Protein AF-A0A2R6T4S1-F1 (afdb_monomer)

Foldseek 3Di:
DVVVVVLVVVLVVLVVLLVVLLVVQLVCCCPQPVDDSVLSSVLLCCLLVVVPPDRPDDHDPVRVVVSVVSNVSSVVSVVVNCVSVVVVVVVVVVVVLLVVLQPDAQAEEEEDQPPVSVVVCVVQVVPVVHQRYEYEEQDPVSQVVCVVVVHRYDHDQLLDLVRCVSNVLLRYQEYEYPDALVSLLSSLLSSCVSHVRHAYEYEYQDPVSQVSSVVSPHPYYHDVVVVVVVLVVCCVVPVVCNVVVVVVVVVVVVKDKDKAFAAPVQQFPFLQRLVLCVVQVKDFQWKADPNDTDGHDRGDGDHGGIITIIMGHPRSVVVSNVSRVD

pLDDT: mean 87.07, std 11.53, range [43.22, 98.25]

Sequence (326 aa):
MPRDNSVKTISIRLLLALLVIITLGTIGFLELENLSLVDSLYMTIITITTTGFGEVKPLSPLGRMFTIILMFLGIGVFFYAITQIFPVLVERRIRGRRRLIKNLKNHVIVCGYGSVGTEVVREISKDKKNKNIVIIDKDPEKISLARENDYLAIQGDVTSEEVLDKANIRKANFLITCVEDSSSAFCIMTAREFNSNIYAIAIARETSNINNLKRSGANQVLSPYHNIATKVDILLNNPVSSDIAEVIGELGGNHYFEKARVNEEIAGTTIRELSLREKTNTSIIAIGRNDDIKRPDPDMELKKDDQLFLMGSEKEVEKAINILAK

Secondary structure (DSSP, 8-state):
-HHHHHHHHHHHHHHHHHHHHHHHHHHHHHHHH---HHHHHHHHHHHHTT-----SSPPPHHHHHHHHHHHHHHHHHHHHHHHHHHHHHHHHHHHHHHHHHHH--SEEEEE--SHHHHHHHHHHTTSTT---EEEEES-HHHHHHHHHTT-EEEES-TT-HHHHHHTTGGGEEEEEE-S-HHHHHHHHHHHHHH-TT-EEEEE-SSGGGHHHHHHTT-SEEE-HHHHHHHHHHHHHH-TTHHHHHHHHHHHHHHSEEEEEE--TTTTT-BHHHHTHHHHH-PEEEEEEETTEEE---TTPBPPTT-EEEEEE-HHHHHHHHHHHT-

Solvent-accessible surface area (backbone atoms only — not comparable to full-atom values): 17302 Å² total; per-residue (Å²): 126,75,68,62,60,53,51,53,52,50,52,51,53,48,52,48,51,52,51,50,51,46,49,53,37,22,50,46,31,34,71,74,64,69,39,53,74,67,56,11,41,50,54,29,48,35,44,31,71,69,65,62,92,67,72,96,56,92,67,51,78,66,47,47,54,50,48,56,53,48,34,62,54,26,42,52,53,45,54,51,45,49,69,58,50,52,58,53,57,52,49,51,57,51,52,54,53,48,53,55,40,63,69,55,61,71,21,38,37,35,33,25,58,50,81,64,25,45,52,53,52,56,57,55,52,68,44,82,87,52,75,51,49,39,37,31,26,67,48,68,65,50,36,49,55,39,44,74,69,72,40,47,58,45,77,32,53,68,69,35,66,72,45,42,56,58,62,29,46,66,40,32,43,36,37,38,30,48,45,58,56,70,52,35,26,48,26,42,39,56,46,38,76,62,21,78,81,45,46,26,38,34,44,33,76,48,80,87,47,47,63,54,34,43,73,34,60,32,76,40,76,44,47,61,60,59,54,50,51,53,49,51,55,44,37,76,78,41,59,78,59,50,59,57,56,50,52,51,54,60,43,51,77,75,29,41,74,50,78,42,57,38,34,75,82,54,32,72,39,27,51,54,77,62,38,51,42,82,77,33,67,25,43,72,70,33,34,37,50,94,91,41,82,40,77,74,47,56,82,42,64,40,47,65,69,26,32,38,34,35,40,24,46,62,75,24,43,53,50,46,44,58,62,45,69,100

Nearest PDB structures (foldseek):
  8djb-assembly1_A  TM=5.186E-01  e=1.175E-24  Methanothermobacter thermautotrophicus
  6oly-assembly1_C  TM=5.327E-01  e=6.344E-24  Methanothermobacter thermautotrophicus
  5bki-assembly1_A  TM=5.035E-01  e=3.347E-24  Methanothermobacter thermautotrophicus
  2aef-assembly1_A  TM=6.487E-01  e=8.369E-17  Methanothermobacter thermautotrophicus
  3llv-assembly1_A  TM=8.232E-01  e=2.765E-07  Archaeoglobus fulgidus DSM 4304

Structure (mmCIF, N/CA/C/O backbone):
data_AF-A0A2R6T4S1-F1
#
_entry.id   AF-A0A2R6T4S1-F1
#
loop_
_atom_site.group_PDB
_atom_site.id
_atom_site.type_symbol
_atom_site.label_atom_id
_atom_site.label_alt_id
_atom_site.label_comp_id
_atom_site.label_asym_id
_atom_site.label_entity_id
_atom_site.label_seq_id
_atom_site.pdbx_PDB_ins_code
_atom_site.Cartn_x
_atom_site.Cartn_y
_atom_site.Cartn_z
_atom_site.occupancy
_atom_site.B_iso_or_equiv
_atom_site.auth_seq_id
_atom_site.auth_comp_id
_atom_site.auth_asym_id
_atom_site.auth_atom_id
_atom_site.pdbx_PDB_model_num
ATOM 1 N N . MET A 1 1 ? -5.276 1.351 -26.409 1.00 44.16 1 MET A N 1
ATOM 2 C CA . MET A 1 1 ? -4.749 0.370 -27.387 1.00 44.16 1 MET A CA 1
ATOM 3 C C . MET A 1 1 ? -3.841 0.923 -28.508 1.00 44.16 1 MET A C 1
ATOM 5 O O . MET A 1 1 ? -3.113 0.099 -29.042 1.00 44.16 1 MET A O 1
ATOM 9 N N . PRO A 1 2 ? -3.746 2.233 -28.849 1.00 43.22 2 PRO A N 1
ATOM 10 C CA . PRO A 1 2 ? -2.884 2.666 -29.970 1.00 43.22 2 PRO A CA 1
ATOM 11 C C . PRO A 1 2 ? -1.374 2.746 -29.649 1.00 43.22 2 PRO A C 1
ATOM 13 O O . PRO A 1 2 ? -0.551 2.759 -30.558 1.00 43.22 2 PRO A O 1
ATOM 16 N N . ARG A 1 3 ? -0.985 2.760 -28.366 1.00 49.94 3 ARG A N 1
ATOM 17 C CA . ARG A 1 3 ? 0.413 2.956 -27.927 1.00 49.94 3 ARG A CA 1
ATOM 18 C C . ARG A 1 3 ? 1.294 1.698 -28.028 1.00 49.94 3 ARG A C 1
ATOM 20 O O . ARG A 1 3 ? 2.508 1.812 -28.076 1.00 49.94 3 ARG A O 1
ATOM 27 N N . ASP A 1 4 ? 0.699 0.504 -28.080 1.00 55.72 4 ASP A N 1
ATOM 28 C CA . ASP A 1 4 ? 1.451 -0.767 -28.125 1.00 55.72 4 ASP A CA 1
ATOM 29 C C . ASP A 1 4 ? 1.977 -1.070 -29.546 1.00 55.72 4 ASP A C 1
ATOM 31 O O . ASP A 1 4 ? 3.076 -1.593 -29.726 1.00 55.72 4 ASP A O 1
ATOM 35 N N . ASN A 1 5 ? 1.237 -0.652 -30.582 1.00 59.31 5 ASN A N 1
ATOM 36 C CA . ASN A 1 5 ? 1.655 -0.815 -31.979 1.00 59.31 5 ASN A CA 1
ATOM 37 C C . ASN A 1 5 ? 2.772 0.162 -32.377 1.00 59.31 5 ASN A C 1
ATOM 39 O O . ASN A 1 5 ? 3.648 -0.203 -33.164 1.00 59.31 5 ASN A O 1
ATOM 43 N N . SER A 1 6 ? 2.792 1.375 -31.814 1.00 65.31 6 SER A N 1
ATOM 44 C CA . SER A 1 6 ? 3.868 2.338 -32.075 1.00 65.31 6 SER A CA 1
ATOM 45 C C . SER A 1 6 ? 5.193 1.883 -31.462 1.00 65.31 6 SER A C 1
ATOM 47 O O . SER A 1 6 ? 6.207 1.896 -32.153 1.00 65.31 6 SER A O 1
ATOM 49 N N . VAL A 1 7 ? 5.181 1.383 -30.221 1.00 68.31 7 VAL A N 1
ATOM 50 C CA . VAL A 1 7 ? 6.382 0.856 -29.549 1.00 68.31 7 VAL A CA 1
ATOM 51 C C . VAL A 1 7 ? 6.953 -0.345 -30.301 1.00 68.31 7 VAL A C 1
ATOM 53 O O . VAL A 1 7 ? 8.143 -0.354 -30.594 1.00 68.31 7 VAL A O 1
ATOM 56 N N . LYS A 1 8 ? 6.118 -1.315 -30.704 1.00 74.69 8 LYS A N 1
ATOM 57 C CA . LYS A 1 8 ? 6.577 -2.456 -31.519 1.00 74.69 8 LYS A CA 1
ATOM 58 C C . LYS A 1 8 ? 7.221 -2.009 -32.831 1.00 74.69 8 LYS A C 1
ATOM 60 O O . LYS A 1 8 ? 8.284 -2.506 -33.187 1.00 74.69 8 LYS A O 1
ATOM 65 N N . THR A 1 9 ? 6.611 -1.048 -33.523 1.00 80.75 9 THR A N 1
ATOM 66 C CA . THR A 1 9 ? 7.140 -0.517 -34.790 1.00 80.75 9 THR A CA 1
ATOM 67 C C . THR A 1 9 ? 8.484 0.188 -34.588 1.00 80.75 9 THR A C 1
ATOM 69 O O . THR A 1 9 ? 9.408 -0.009 -35.374 1.00 80.75 9 THR A O 1
ATOM 72 N N . ILE A 1 10 ? 8.622 0.972 -33.515 1.00 81.44 10 ILE A N 1
ATOM 73 C CA . ILE A 1 10 ? 9.872 1.652 -33.150 1.00 81.44 10 ILE A CA 1
ATOM 74 C C . ILE A 1 10 ? 10.960 0.633 -32.791 1.00 81.44 10 ILE A C 1
ATOM 76 O O . ILE A 1 10 ? 12.072 0.736 -33.301 1.00 81.44 10 ILE A O 1
ATOM 80 N N . SER A 1 11 ? 10.644 -0.388 -31.987 1.00 80.69 11 SER A N 1
ATOM 81 C CA . SER A 1 11 ? 11.590 -1.456 -31.641 1.00 80.69 11 SER A CA 1
ATOM 82 C C . SER A 1 11 ? 12.071 -2.231 -32.869 1.00 80.69 11 SER A C 1
ATOM 84 O O . SER A 1 11 ? 13.257 -2.530 -32.965 1.00 80.69 11 SER A O 1
ATOM 86 N N . ILE A 1 12 ? 11.185 -2.516 -33.830 1.00 85.38 12 ILE A N 1
ATOM 87 C CA . ILE A 1 12 ? 11.562 -3.184 -35.085 1.00 85.38 12 ILE A CA 1
ATOM 88 C C . ILE A 1 12 ? 12.501 -2.295 -35.911 1.00 85.38 12 ILE A C 1
ATOM 90 O O . ILE A 1 12 ? 13.535 -2.770 -36.370 1.00 85.38 12 ILE A O 1
ATOM 94 N N . ARG A 1 13 ? 12.189 -1.001 -36.065 1.00 88.06 13 ARG A N 1
ATOM 95 C CA . ARG A 1 13 ? 13.053 -0.047 -36.787 1.00 88.06 13 ARG A CA 1
ATOM 96 C C . ARG A 1 13 ? 14.431 0.084 -36.146 1.00 88.06 13 ARG A C 1
ATOM 98 O O . ARG A 1 13 ? 15.426 0.120 -36.858 1.00 88.06 13 ARG A O 1
ATOM 105 N N . LEU A 1 14 ? 14.485 0.123 -34.818 1.00 86.00 14 LEU A N 1
ATOM 106 C CA . LEU A 1 14 ? 15.729 0.160 -34.053 1.00 86.00 14 LEU A CA 1
ATOM 107 C C . LEU A 1 14 ? 16.577 -1.091 -34.253 1.00 86.00 14 LEU A C 1
ATOM 109 O O . LEU A 1 14 ? 17.776 -0.987 -34.488 1.00 86.00 14 LEU A O 1
ATOM 113 N N . LEU A 1 15 ? 15.949 -2.264 -34.183 1.00 85.75 15 LEU A N 1
ATOM 114 C CA . LEU A 1 15 ? 16.633 -3.536 -34.379 1.00 85.75 15 LEU A CA 1
ATOM 115 C C . LEU A 1 15 ? 17.176 -3.658 -35.809 1.00 85.75 15 LEU A C 1
ATOM 117 O O . LEU A 1 15 ? 18.308 -4.094 -35.994 1.00 85.75 15 LEU A O 1
ATOM 121 N N . LEU A 1 16 ? 16.413 -3.193 -36.802 1.00 90.38 16 LEU A N 1
ATOM 122 C CA . LEU A 1 16 ? 16.871 -3.096 -38.189 1.00 90.38 16 LEU A CA 1
ATOM 123 C C . LEU A 1 16 ? 18.031 -2.105 -38.345 1.00 90.38 16 LEU A C 1
ATOM 125 O O . LEU A 1 16 ? 19.016 -2.441 -38.990 1.00 90.38 16 LEU A O 1
ATOM 129 N N . ALA A 1 17 ? 17.956 -0.917 -37.739 1.00 89.38 17 ALA A N 1
ATOM 130 C CA . ALA A 1 17 ? 19.033 0.074 -37.797 1.00 89.38 17 ALA A CA 1
ATOM 131 C C . ALA A 1 17 ? 20.332 -0.452 -37.165 1.00 89.38 17 ALA A C 1
ATOM 133 O O . ALA A 1 17 ? 21.403 -0.303 -37.749 1.00 89.38 17 ALA A O 1
ATOM 134 N N . LEU A 1 18 ? 20.237 -1.120 -36.010 1.00 88.69 18 LEU A N 1
ATOM 135 C CA . LEU A 1 18 ? 21.381 -1.752 -35.354 1.00 88.69 18 LEU A CA 1
ATOM 136 C C . LEU A 1 18 ? 21.978 -2.859 -36.234 1.00 88.69 18 LEU A C 1
ATOM 138 O O . LEU A 1 18 ? 23.191 -2.913 -36.406 1.00 88.69 18 LEU A O 1
ATOM 142 N N . LEU A 1 19 ? 21.130 -3.700 -36.834 1.00 91.19 19 LEU A N 1
ATOM 143 C CA . LEU A 1 19 ? 21.564 -4.764 -37.738 1.00 91.19 19 LEU A CA 1
ATOM 144 C C . LEU A 1 19 ? 22.269 -4.195 -38.976 1.00 91.19 19 LEU A C 1
ATOM 146 O O . LEU A 1 19 ? 23.338 -4.679 -39.332 1.00 91.19 19 LEU A O 1
ATOM 150 N N . VAL A 1 20 ? 21.742 -3.120 -39.569 1.00 93.00 20 VAL A N 1
ATOM 151 C CA . VAL A 1 20 ? 22.380 -2.419 -40.693 1.00 93.00 20 VAL A CA 1
ATOM 152 C C . VAL A 1 20 ? 23.755 -1.883 -40.296 1.00 93.00 20 VAL A C 1
ATOM 154 O O . VAL A 1 20 ? 24.728 -2.157 -40.993 1.00 93.00 20 VAL A O 1
ATOM 157 N N . ILE A 1 21 ? 23.880 -1.189 -39.162 1.00 91.69 21 ILE A N 1
ATOM 158 C CA . ILE A 1 21 ? 25.174 -0.649 -38.712 1.00 91.69 21 ILE A CA 1
ATOM 159 C C . ILE A 1 21 ? 26.168 -1.777 -38.418 1.00 91.69 21 ILE A C 1
ATOM 161 O O . ILE A 1 21 ? 27.327 -1.671 -38.809 1.00 91.69 21 ILE A O 1
ATOM 165 N N . ILE A 1 22 ? 25.729 -2.875 -37.794 1.00 93.19 22 ILE A N 1
ATOM 166 C CA . ILE A 1 22 ? 26.591 -4.037 -37.540 1.00 93.19 22 ILE A CA 1
ATOM 167 C C . ILE A 1 22 ? 27.071 -4.649 -38.859 1.00 93.19 22 ILE A C 1
ATOM 169 O O . ILE A 1 22 ? 28.255 -4.948 -39.002 1.00 93.19 22 ILE A O 1
ATOM 173 N N . THR A 1 23 ? 26.187 -4.801 -39.848 1.00 94.06 23 THR A N 1
ATOM 174 C CA . THR A 1 23 ? 26.578 -5.334 -41.162 1.00 94.06 23 THR A CA 1
ATOM 175 C C . THR A 1 23 ? 27.530 -4.399 -41.907 1.00 94.06 23 THR A C 1
ATOM 177 O O . THR A 1 23 ? 28.552 -4.864 -42.401 1.00 94.06 23 THR A O 1
ATOM 180 N N . LEU A 1 24 ? 27.265 -3.087 -41.927 1.00 93.94 24 LEU A N 1
ATOM 181 C CA . LEU A 1 24 ? 28.136 -2.089 -42.559 1.00 93.94 24 LEU A CA 1
ATOM 182 C C . LEU A 1 24 ? 29.500 -2.000 -41.868 1.00 93.94 24 LEU A C 1
ATOM 184 O O . LEU A 1 24 ? 30.519 -1.939 -42.547 1.00 93.94 24 LEU A O 1
ATOM 188 N N . GLY A 1 25 ? 29.524 -2.041 -40.533 1.00 93.31 25 GLY A N 1
ATOM 189 C CA . GLY A 1 25 ? 30.748 -2.118 -39.739 1.00 93.31 25 GLY A CA 1
ATOM 190 C C . GLY A 1 25 ? 31.573 -3.352 -40.096 1.00 93.31 25 GLY A C 1
ATOM 191 O O . GLY A 1 25 ? 32.746 -3.239 -40.443 1.00 93.31 25 GLY A O 1
ATOM 192 N N . THR A 1 26 ? 30.927 -4.522 -40.099 1.00 94.12 26 THR A N 1
ATOM 193 C CA . THR A 1 26 ? 31.583 -5.812 -40.359 1.00 94.12 26 THR A CA 1
ATOM 194 C C . THR A 1 26 ? 32.139 -5.881 -41.782 1.00 94.12 26 THR A C 1
ATOM 196 O O . THR A 1 26 ? 33.276 -6.302 -41.970 1.00 94.12 26 THR A O 1
ATOM 199 N N . ILE A 1 27 ? 31.375 -5.428 -42.782 1.00 94.75 27 ILE A N 1
ATOM 200 C CA . ILE A 1 27 ? 31.833 -5.361 -44.178 1.00 94.75 27 ILE A CA 1
ATOM 201 C C . ILE A 1 27 ? 32.964 -4.336 -44.322 1.00 94.75 27 ILE A C 1
ATOM 203 O O . ILE A 1 27 ? 33.960 -4.618 -44.980 1.00 94.75 27 ILE A O 1
ATOM 207 N N . GLY A 1 28 ? 32.858 -3.175 -43.669 1.00 92.62 28 GLY A N 1
ATOM 208 C CA . GLY A 1 28 ? 33.902 -2.153 -43.699 1.00 92.62 28 GLY A CA 1
ATOM 209 C C . GLY A 1 28 ? 35.242 -2.668 -43.173 1.00 92.62 28 GLY A C 1
ATOM 210 O O . GLY A 1 28 ? 36.266 -2.448 -43.809 1.00 92.62 28 GLY A O 1
ATOM 211 N N . PHE A 1 29 ? 35.247 -3.421 -42.072 1.00 93.25 29 PHE A N 1
ATOM 212 C CA . PHE A 1 29 ? 36.468 -4.046 -41.551 1.00 93.25 29 PHE A CA 1
ATOM 213 C C . PHE A 1 29 ? 36.964 -5.234 -42.391 1.00 93.25 29 PHE A C 1
ATOM 215 O O . PHE A 1 29 ? 38.173 -5.466 -42.457 1.00 93.25 29 PHE A O 1
ATOM 222 N N . LEU A 1 30 ? 36.064 -5.963 -43.060 1.00 93.25 30 LEU A N 1
ATOM 223 C CA . LEU A 1 30 ? 36.438 -7.022 -44.000 1.00 93.25 30 LEU A CA 1
ATOM 224 C C . LEU A 1 30 ? 37.212 -6.440 -45.194 1.00 93.25 30 LEU A C 1
ATOM 226 O O . LEU A 1 30 ? 38.288 -6.926 -45.514 1.00 93.25 30 LEU A O 1
ATOM 230 N N . GLU A 1 31 ? 36.697 -5.374 -45.805 1.00 91.19 31 GLU A N 1
ATOM 231 C CA . GLU A 1 31 ? 37.242 -4.803 -47.046 1.00 91.19 31 GLU A CA 1
ATOM 232 C C . GLU A 1 31 ? 38.415 -3.842 -46.804 1.00 91.19 31 GLU A C 1
ATOM 234 O O . GLU A 1 31 ? 39.435 -3.910 -47.486 1.00 91.19 31 GLU A O 1
ATOM 239 N N . LEU A 1 32 ? 38.301 -2.935 -45.826 1.00 90.19 32 LEU A N 1
ATOM 240 C CA . LEU A 1 32 ? 39.329 -1.913 -45.582 1.00 90.19 32 LEU A CA 1
ATOM 241 C C . LEU A 1 32 ? 40.546 -2.482 -44.861 1.00 90.19 32 LEU A C 1
ATOM 243 O O . LEU A 1 32 ? 41.663 -2.004 -45.045 1.00 90.19 32 LEU A O 1
ATOM 247 N N . GLU A 1 33 ? 40.319 -3.484 -44.014 1.00 90.62 33 GLU A N 1
ATOM 248 C CA . GLU A 1 33 ? 41.341 -4.016 -43.127 1.00 90.62 33 GLU A CA 1
ATOM 249 C C . GLU A 1 33 ? 41.611 -5.502 -43.371 1.00 90.62 33 GLU A C 1
ATOM 251 O O . GLU A 1 33 ? 42.533 -6.017 -42.762 1.00 90.62 33 GLU A O 1
ATOM 256 N N . ASN A 1 34 ? 40.924 -6.224 -44.263 1.00 88.88 34 ASN A N 1
ATOM 257 C CA . ASN A 1 34 ? 41.168 -7.662 -44.499 1.00 88.88 34 ASN A CA 1
ATOM 258 C C . ASN A 1 34 ? 41.138 -8.500 -43.203 1.00 88.88 34 ASN A C 1
ATOM 260 O O . ASN A 1 34 ? 41.946 -9.413 -43.013 1.00 88.88 34 ASN A O 1
ATOM 264 N N . LEU A 1 35 ? 40.268 -8.136 -42.257 1.00 90.06 35 LEU A N 1
ATOM 265 C CA . LEU A 1 35 ? 40.046 -8.912 -41.037 1.00 90.06 35 LEU A CA 1
ATOM 266 C C . LEU A 1 35 ? 39.214 -10.164 -41.342 1.00 90.06 35 LEU A C 1
ATOM 268 O O . LEU A 1 35 ? 38.482 -10.205 -42.327 1.00 90.06 35 LEU A O 1
ATOM 272 N N . SER A 1 36 ? 39.305 -11.198 -40.500 1.00 94.12 36 SER A N 1
ATOM 273 C CA . SER A 1 36 ? 38.394 -12.342 -40.617 1.00 94.12 36 SER A CA 1
ATOM 274 C C . SER A 1 36 ? 36.955 -11.902 -40.317 1.00 94.12 36 SER A C 1
ATOM 276 O O . SER A 1 36 ? 36.738 -10.921 -39.609 1.00 94.12 36 SER A O 1
ATOM 278 N N . LEU A 1 37 ? 35.945 -12.634 -40.804 1.00 93.62 37 LEU A N 1
ATOM 279 C CA . LEU A 1 37 ? 34.536 -12.307 -40.527 1.00 93.62 37 LEU A CA 1
ATOM 280 C C . LEU A 1 37 ? 34.259 -12.165 -39.019 1.00 93.62 37 LEU A C 1
ATOM 282 O O . LEU A 1 37 ? 33.517 -11.277 -38.599 1.00 93.62 37 LEU A O 1
ATOM 286 N N . VAL A 1 38 ? 34.870 -13.037 -38.214 1.00 93.62 38 VAL A N 1
ATOM 287 C CA . VAL A 1 38 ? 34.709 -13.051 -36.757 1.00 93.62 38 VAL A CA 1
ATOM 288 C C . VAL A 1 38 ? 35.378 -11.830 -36.131 1.00 93.62 38 VAL A C 1
ATOM 290 O O . VAL A 1 38 ? 34.753 -11.160 -35.312 1.00 93.62 38 VAL A O 1
ATOM 293 N N . ASP A 1 39 ? 36.594 -11.491 -36.559 1.00 92.62 39 ASP A N 1
ATOM 294 C CA . ASP A 1 39 ? 37.327 -10.333 -36.037 1.00 92.62 39 ASP A CA 1
ATOM 295 C C . ASP A 1 39 ? 36.669 -9.011 -36.440 1.00 92.62 39 ASP A C 1
ATOM 297 O O . ASP A 1 39 ? 36.570 -8.096 -35.626 1.00 92.62 39 ASP A O 1
ATOM 301 N N . SER A 1 40 ? 36.157 -8.918 -37.669 1.00 94.19 40 SER A N 1
ATOM 302 C CA . SER A 1 40 ? 35.401 -7.763 -38.164 1.00 94.19 40 SER A CA 1
ATOM 303 C C . SER A 1 40 ? 34.101 -7.558 -37.391 1.00 94.19 40 SER A C 1
ATOM 305 O O . SER A 1 40 ? 33.762 -6.429 -37.021 1.00 94.19 40 SER A O 1
ATOM 307 N N . LEU A 1 41 ? 33.373 -8.645 -37.113 1.00 93.88 41 LEU A N 1
ATOM 308 C CA . LEU A 1 41 ? 32.158 -8.595 -36.305 1.00 93.88 41 LEU A CA 1
ATOM 309 C C . LEU A 1 41 ? 32.486 -8.194 -34.864 1.00 93.88 41 LEU A C 1
ATOM 311 O O . LEU A 1 41 ? 31.822 -7.327 -34.299 1.00 93.88 41 LEU A O 1
ATOM 315 N N . TYR A 1 42 ? 33.536 -8.780 -34.289 1.00 92.50 42 TYR A N 1
ATOM 316 C CA . TYR A 1 42 ? 34.007 -8.448 -32.950 1.00 92.50 42 TYR A CA 1
ATOM 317 C C . TYR A 1 42 ? 34.413 -6.969 -32.846 1.00 92.50 42 TYR A C 1
ATOM 319 O O . TYR A 1 42 ? 33.895 -6.272 -31.974 1.00 92.50 42 TYR A O 1
ATOM 327 N N . MET A 1 43 ? 35.227 -6.460 -33.784 1.00 92.19 43 MET A N 1
ATOM 328 C CA . MET A 1 43 ? 35.624 -5.044 -33.876 1.00 92.19 43 MET A CA 1
ATOM 329 C C . MET A 1 43 ? 34.419 -4.111 -33.974 1.00 92.19 43 MET A C 1
ATOM 331 O O . MET A 1 43 ? 34.358 -3.080 -33.305 1.00 92.19 43 MET A O 1
ATOM 335 N N . THR A 1 44 ? 33.426 -4.485 -34.774 1.00 92.81 44 THR A N 1
ATOM 336 C CA . THR A 1 44 ? 32.193 -3.711 -34.928 1.00 92.81 44 THR A CA 1
ATOM 337 C C . THR A 1 44 ? 31.395 -3.657 -33.628 1.00 92.81 44 THR A C 1
ATOM 339 O O . THR A 1 44 ? 30.970 -2.578 -33.212 1.00 92.81 44 THR A O 1
ATOM 342 N N . ILE A 1 45 ? 31.222 -4.799 -32.954 1.00 91.12 45 ILE A N 1
ATOM 343 C CA . ILE A 1 45 ? 30.474 -4.884 -31.696 1.00 91.12 45 ILE A CA 1
ATOM 344 C C . ILE A 1 45 ? 31.155 -4.039 -30.619 1.00 91.12 45 ILE A C 1
ATOM 346 O O . ILE A 1 45 ? 30.497 -3.153 -30.084 1.00 91.12 45 ILE A O 1
ATOM 350 N N . ILE A 1 46 ? 32.456 -4.228 -30.354 1.00 90.94 46 ILE A N 1
ATOM 351 C CA . ILE A 1 46 ? 33.160 -3.491 -29.284 1.00 90.94 46 ILE A CA 1
ATOM 352 C C . ILE A 1 46 ? 33.167 -1.972 -29.508 1.00 90.94 46 ILE A C 1
ATOM 354 O O . ILE A 1 46 ? 33.225 -1.208 -28.540 1.00 90.94 46 ILE A O 1
ATOM 358 N N . THR A 1 47 ? 33.093 -1.549 -30.774 1.00 90.88 47 THR A N 1
ATOM 359 C CA . THR A 1 47 ? 33.034 -0.146 -31.190 1.00 90.88 47 THR A CA 1
ATOM 360 C C . THR A 1 47 ? 31.646 0.445 -30.927 1.00 90.88 47 THR A C 1
ATOM 362 O O . THR A 1 47 ? 31.532 1.495 -30.297 1.00 90.88 47 THR A O 1
ATOM 365 N N . ILE A 1 48 ? 30.575 -0.234 -31.356 1.00 90.12 48 ILE A N 1
ATOM 366 C CA . ILE A 1 48 ? 29.190 0.254 -31.220 1.00 90.12 48 ILE A CA 1
ATOM 367 C C . ILE A 1 48 ? 28.693 0.162 -29.770 1.00 90.12 48 ILE A C 1
ATOM 369 O O . ILE A 1 48 ? 27.946 1.031 -29.324 1.00 90.12 48 ILE A O 1
ATOM 373 N N . THR A 1 49 ? 29.112 -0.856 -29.011 1.00 86.69 49 THR A N 1
ATOM 374 C CA . THR A 1 49 ? 28.745 -1.022 -27.591 1.00 86.69 49 THR A CA 1
ATOM 375 C C . THR A 1 49 ? 29.561 -0.138 -26.653 1.00 86.69 49 THR A C 1
ATOM 377 O O . THR A 1 49 ? 29.376 -0.211 -25.438 1.00 86.69 49 THR A O 1
ATOM 380 N N . THR A 1 50 ? 30.460 0.699 -27.183 1.00 85.50 50 THR A N 1
ATOM 381 C CA . THR A 1 50 ? 31.347 1.600 -26.422 1.00 85.50 50 THR A CA 1
ATOM 382 C C . THR A 1 50 ? 32.252 0.890 -25.407 1.00 85.50 50 THR A C 1
ATOM 384 O O . THR A 1 50 ? 32.742 1.507 -24.468 1.00 85.50 50 THR A O 1
ATOM 387 N N . THR A 1 51 ? 32.481 -0.416 -25.578 1.00 87.75 51 THR A N 1
ATOM 388 C CA . THR A 1 51 ? 33.295 -1.210 -24.647 1.00 87.75 51 THR A CA 1
ATOM 389 C C . THR A 1 51 ? 34.784 -0.959 -24.858 1.00 87.75 51 THR A C 1
ATOM 391 O O . THR A 1 51 ? 35.523 -0.831 -23.889 1.00 87.75 51 THR A O 1
ATOM 394 N N . GLY A 1 52 ? 35.217 -0.859 -26.122 1.00 81.25 52 GLY A N 1
ATOM 395 C CA . GLY A 1 52 ? 36.545 -0.349 -26.470 1.00 81.25 52 GLY A CA 1
ATOM 396 C C . GLY A 1 52 ? 37.733 -1.143 -25.914 1.00 81.25 52 GLY A C 1
ATOM 397 O O . GLY A 1 52 ? 38.703 -0.533 -25.480 1.00 81.25 52 GLY A O 1
ATOM 398 N N . PHE A 1 53 ? 37.704 -2.482 -25.958 1.00 82.94 53 PHE A N 1
ATOM 399 C CA . PHE A 1 53 ? 38.811 -3.344 -25.490 1.00 82.94 53 PHE A CA 1
ATOM 400 C C . PHE A 1 53 ? 40.142 -3.194 -26.263 1.00 82.94 53 PHE A C 1
ATOM 402 O O . PHE A 1 53 ? 41.119 -3.859 -25.926 1.00 82.94 53 PHE A O 1
ATOM 409 N N . GLY A 1 54 ? 40.192 -2.324 -27.273 1.00 79.19 54 GLY A N 1
ATOM 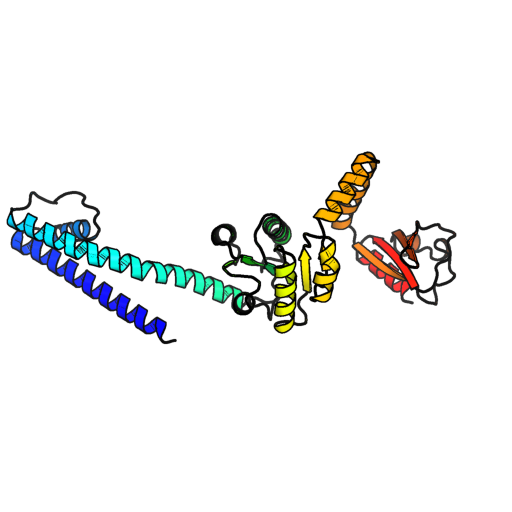410 C CA . GLY A 1 54 ? 41.334 -2.125 -28.162 1.00 79.19 54 GLY A CA 1
ATOM 411 C C . GLY A 1 54 ? 41.096 -2.702 -29.557 1.00 79.19 54 GLY A C 1
ATOM 412 O O . GLY A 1 54 ? 40.177 -3.491 -29.774 1.00 79.19 54 GLY A O 1
ATOM 413 N N . GLU A 1 55 ? 41.911 -2.267 -30.519 1.00 85.69 55 GLU A N 1
ATOM 414 C CA . GLU A 1 55 ? 41.860 -2.767 -31.894 1.00 85.69 55 GLU A CA 1
ATOM 415 C C . GLU A 1 55 ? 42.370 -4.221 -31.938 1.00 85.69 55 GLU A C 1
ATOM 417 O O . GLU A 1 55 ? 43.408 -4.525 -31.352 1.00 85.69 55 GLU A O 1
ATOM 422 N N . VAL A 1 56 ? 41.686 -5.121 -32.660 1.00 87.50 56 VAL A N 1
ATOM 423 C CA . VAL A 1 56 ? 42.152 -6.513 -32.873 1.00 87.50 56 VAL A CA 1
ATOM 424 C C . VAL A 1 56 ? 43.523 -6.540 -33.552 1.00 87.50 56 VAL A C 1
ATOM 426 O O . VAL A 1 56 ? 44.334 -7.433 -33.315 1.00 87.50 56 VAL A O 1
ATOM 429 N N . LYS A 1 57 ? 43.797 -5.532 -34.382 1.00 84.50 57 LYS A N 1
ATOM 430 C CA . LYS A 1 57 ? 45.105 -5.261 -34.971 1.00 84.50 57 LYS A CA 1
ATOM 431 C C . LYS A 1 57 ? 45.276 -3.758 -35.210 1.00 84.50 57 LYS A C 1
ATOM 433 O O . LYS A 1 57 ? 44.260 -3.080 -35.340 1.0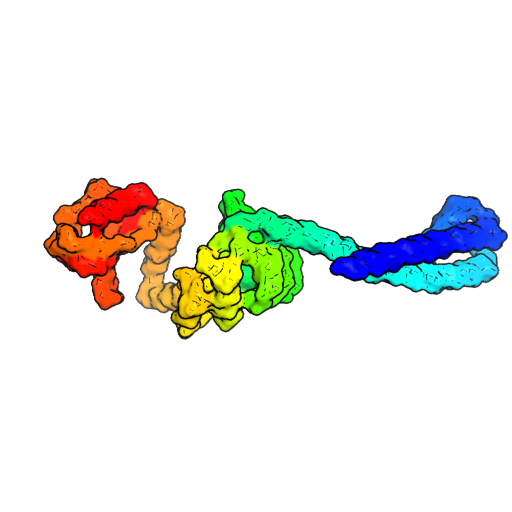0 84.50 57 LYS A O 1
ATOM 438 N N . PRO A 1 58 ? 46.513 -3.253 -35.361 1.00 87.31 58 PRO A N 1
ATOM 439 C CA . PRO A 1 58 ? 46.748 -1.854 -35.705 1.00 87.31 58 PRO A CA 1
ATOM 440 C C . PRO A 1 58 ? 46.048 -1.474 -37.017 1.00 87.31 58 PRO A C 1
ATOM 442 O O . PRO A 1 58 ? 46.359 -2.035 -38.069 1.00 87.31 58 PRO A O 1
ATOM 445 N N . LEU A 1 59 ? 45.114 -0.527 -36.944 1.00 88.25 59 LEU A N 1
ATOM 446 C CA . LEU A 1 59 ? 44.332 -0.067 -38.093 1.00 88.25 59 LEU A CA 1
ATOM 447 C C . LEU A 1 59 ? 45.121 0.896 -38.992 1.00 88.25 59 LEU A C 1
ATOM 449 O O . LEU A 1 59 ? 45.922 1.711 -38.517 1.00 88.25 59 LEU A O 1
ATOM 453 N N . SER A 1 60 ? 44.831 0.861 -40.295 1.00 92.25 60 SER A N 1
ATOM 454 C CA . SER A 1 60 ? 45.330 1.853 -41.253 1.00 92.25 60 SER A CA 1
ATOM 455 C C . SER A 1 60 ? 44.743 3.253 -40.978 1.00 92.25 60 SER A C 1
ATOM 457 O O . SER A 1 60 ? 43.717 3.379 -40.300 1.00 92.25 60 SER A O 1
ATOM 459 N N . PRO A 1 61 ? 45.323 4.344 -41.523 1.00 91.94 61 PRO A N 1
ATOM 460 C CA . PRO A 1 61 ? 44.735 5.683 -41.394 1.00 91.94 61 PRO A CA 1
ATOM 461 C C . PRO A 1 61 ? 43.276 5.754 -41.876 1.00 91.94 61 PRO A C 1
ATOM 463 O O . PRO A 1 61 ? 42.452 6.438 -41.266 1.00 91.94 61 PRO A O 1
ATOM 466 N N . LEU A 1 62 ? 42.941 5.006 -42.933 1.00 90.31 62 LEU A N 1
ATOM 467 C CA . LEU A 1 62 ? 41.586 4.925 -43.474 1.00 90.31 62 LEU A CA 1
ATOM 468 C C . LEU A 1 62 ? 40.655 4.120 -42.554 1.00 90.31 62 LEU A C 1
ATOM 470 O O . LEU A 1 62 ? 39.543 4.568 -42.276 1.00 90.31 62 LEU A O 1
ATOM 474 N N . GLY A 1 63 ? 41.124 2.990 -42.014 1.00 90.94 63 GLY A N 1
ATOM 475 C CA . GLY A 1 63 ? 40.382 2.184 -41.041 1.00 90.94 63 GLY A CA 1
ATOM 476 C C . GLY A 1 63 ? 40.101 2.928 -39.738 1.00 90.94 63 GLY A C 1
ATOM 477 O O . GLY A 1 63 ? 39.007 2.815 -39.184 1.00 90.94 63 GLY A O 1
ATOM 478 N N . ARG A 1 64 ? 41.030 3.775 -39.278 1.00 90.81 64 ARG A N 1
ATOM 479 C CA . ARG A 1 64 ? 40.803 4.668 -38.129 1.00 90.81 64 ARG A CA 1
ATOM 480 C C . ARG A 1 64 ? 39.720 5.701 -38.412 1.00 90.81 64 ARG A C 1
ATOM 482 O O . ARG A 1 64 ? 38.832 5.887 -37.586 1.00 90.81 64 ARG A O 1
ATOM 489 N N . MET A 1 65 ? 39.747 6.338 -39.583 1.00 92.69 65 MET A N 1
ATOM 490 C CA . MET A 1 65 ? 38.719 7.311 -39.969 1.00 92.69 65 MET A CA 1
ATOM 491 C C . MET A 1 65 ? 37.336 6.657 -40.106 1.00 92.69 65 MET A C 1
ATOM 493 O O . MET A 1 65 ? 36.347 7.203 -39.618 1.00 92.69 65 MET A O 1
ATOM 497 N N . PHE A 1 66 ? 37.276 5.454 -40.683 1.00 93.06 66 PHE A N 1
ATOM 498 C CA . PHE A 1 66 ? 36.064 4.635 -40.714 1.00 93.06 66 PHE A CA 1
ATOM 499 C C . PHE A 1 66 ? 35.555 4.317 -39.304 1.00 93.06 66 PHE A C 1
ATOM 501 O O . PHE A 1 66 ? 34.378 4.517 -39.008 1.00 93.06 66 PHE A O 1
ATOM 508 N N . THR A 1 67 ? 36.451 3.889 -38.416 1.00 90.88 67 THR A N 1
ATOM 509 C CA . THR A 1 67 ? 36.118 3.551 -37.028 1.00 90.88 67 THR A CA 1
ATOM 510 C C . THR A 1 67 ? 35.560 4.758 -36.276 1.00 90.88 67 THR A C 1
ATOM 512 O O . THR A 1 67 ? 34.566 4.616 -35.574 1.00 90.88 67 THR A O 1
ATOM 515 N N . ILE A 1 68 ? 36.115 5.959 -36.473 1.00 91.38 68 ILE A N 1
ATOM 516 C CA . ILE A 1 68 ? 35.585 7.202 -35.883 1.00 91.38 68 ILE A CA 1
ATOM 517 C C . ILE A 1 68 ? 34.136 7.446 -36.328 1.00 91.38 68 ILE A C 1
ATOM 519 O O . ILE A 1 68 ? 33.268 7.709 -35.495 1.00 91.38 68 ILE A O 1
ATOM 523 N N . ILE A 1 69 ? 33.845 7.319 -37.626 1.00 91.44 69 ILE A N 1
ATOM 524 C CA . ILE A 1 69 ? 32.482 7.486 -38.157 1.00 91.44 69 ILE A CA 1
ATOM 525 C C . ILE A 1 69 ? 31.545 6.422 -37.569 1.00 91.44 69 ILE A C 1
ATOM 527 O O . ILE A 1 69 ? 30.437 6.740 -37.129 1.00 91.44 69 ILE A O 1
ATOM 531 N N . LEU A 1 70 ? 32.002 5.168 -37.513 1.00 91.25 70 LEU A N 1
ATOM 532 C CA . LEU A 1 70 ? 31.249 4.053 -36.947 1.00 91.25 70 LEU A CA 1
ATOM 533 C C . LEU A 1 70 ? 30.971 4.248 -35.449 1.00 91.25 70 LEU A C 1
ATOM 535 O O . LEU A 1 70 ? 29.872 3.930 -35.003 1.00 91.25 70 LEU A O 1
ATOM 539 N N . MET A 1 71 ? 31.909 4.816 -34.686 1.00 90.06 71 MET A N 1
ATOM 540 C CA . MET A 1 71 ? 31.716 5.162 -33.273 1.00 90.06 71 MET A CA 1
ATOM 541 C C . MET A 1 71 ? 30.606 6.200 -33.099 1.00 90.06 71 MET A C 1
ATOM 543 O O . MET A 1 71 ? 29.689 5.975 -32.311 1.00 90.06 71 MET A O 1
ATOM 547 N N . PHE A 1 72 ? 30.639 7.305 -33.854 1.00 90.75 72 PHE A N 1
ATOM 548 C CA . PHE A 1 72 ? 29.614 8.354 -33.762 1.00 90.75 72 PHE A CA 1
ATOM 549 C C . PHE A 1 72 ? 28.224 7.868 -34.192 1.00 90.75 72 PHE A C 1
ATOM 551 O O . PHE A 1 72 ? 27.221 8.224 -33.570 1.00 90.75 72 PHE A O 1
ATOM 558 N N . LEU A 1 73 ? 28.146 7.031 -35.228 1.00 89.44 73 LEU A N 1
ATOM 559 C CA . LEU A 1 73 ? 26.876 6.460 -35.673 1.00 89.44 73 LEU A CA 1
ATOM 560 C C . LEU A 1 73 ? 26.366 5.388 -34.695 1.00 89.44 73 LEU A C 1
ATOM 562 O O . LEU A 1 73 ? 25.183 5.357 -34.348 1.00 89.44 73 LEU A O 1
ATOM 566 N N . GLY A 1 74 ? 27.272 4.531 -34.226 1.00 86.62 74 GLY A N 1
ATOM 567 C CA . GLY A 1 74 ? 26.995 3.426 -33.318 1.00 86.62 74 GLY A CA 1
ATOM 568 C C . GLY A 1 74 ? 26.504 3.896 -31.955 1.00 86.62 74 GLY A C 1
ATOM 569 O O . GLY A 1 74 ? 25.473 3.413 -31.489 1.00 86.62 74 GLY A O 1
ATOM 570 N N . ILE A 1 75 ? 27.172 4.888 -31.355 1.00 88.12 75 ILE A N 1
ATOM 571 C CA . ILE A 1 75 ? 26.791 5.420 -30.041 1.00 88.12 75 ILE A CA 1
ATOM 572 C C . ILE A 1 75 ? 25.381 6.020 -30.066 1.00 88.12 75 ILE A C 1
ATOM 574 O O . ILE A 1 75 ? 24.589 5.763 -29.160 1.00 88.12 75 ILE A O 1
ATOM 578 N N . GLY A 1 76 ? 25.023 6.747 -31.130 1.00 87.75 76 GLY A N 1
ATOM 579 C CA . GLY A 1 76 ? 23.697 7.348 -31.276 1.00 87.75 76 GLY A CA 1
ATOM 580 C C . GLY A 1 76 ? 22.590 6.296 -31.312 1.00 87.75 76 GLY A C 1
ATOM 581 O O . GLY A 1 76 ? 21.616 6.391 -30.564 1.00 87.75 76 GLY A O 1
ATOM 582 N N . VAL A 1 77 ? 22.759 5.253 -32.131 1.00 87.12 77 VAL A N 1
ATOM 583 C CA . VAL A 1 77 ? 21.773 4.166 -32.228 1.00 87.12 77 VAL A CA 1
ATOM 584 C C . VAL A 1 77 ? 21.742 3.312 -30.962 1.00 87.12 77 VAL A C 1
ATOM 586 O O . VAL A 1 77 ? 20.655 2.946 -30.517 1.00 87.12 77 VAL A O 1
ATOM 589 N N . PHE A 1 78 ? 22.890 3.039 -30.339 1.00 84.19 78 PHE A N 1
ATOM 590 C CA . PHE A 1 78 ? 22.975 2.252 -29.109 1.00 84.19 78 PHE A CA 1
ATOM 591 C C . PHE A 1 78 ? 22.295 2.950 -27.921 1.00 84.19 78 PHE A C 1
ATOM 593 O O . PHE A 1 78 ? 21.419 2.364 -27.280 1.00 84.19 78 PHE A O 1
ATOM 600 N N . PHE A 1 79 ? 22.614 4.223 -27.661 1.00 86.19 79 PHE A N 1
ATOM 601 C CA . PHE A 1 79 ? 21.950 4.992 -26.603 1.00 86.19 79 PHE A CA 1
ATOM 602 C C . PHE A 1 79 ? 20.459 5.166 -26.889 1.00 86.19 79 PHE A C 1
ATOM 604 O O . PHE A 1 79 ? 19.632 4.963 -25.996 1.00 86.19 79 PHE A O 1
ATOM 611 N N . TYR A 1 80 ? 20.085 5.470 -28.135 1.00 86.19 80 TYR A N 1
ATOM 612 C CA . TYR A 1 80 ? 18.676 5.565 -28.506 1.00 86.19 80 TYR A CA 1
ATOM 613 C C . TYR A 1 80 ? 17.944 4.231 -28.272 1.00 86.19 80 TYR A C 1
ATOM 615 O O . TYR A 1 80 ? 16.854 4.225 -27.697 1.00 86.19 80 TYR A O 1
ATOM 623 N N . ALA A 1 81 ? 18.567 3.089 -28.579 1.00 84.06 81 ALA A N 1
ATOM 624 C CA . ALA A 1 81 ? 18.013 1.772 -28.273 1.00 84.06 81 ALA A CA 1
ATOM 625 C C . ALA A 1 81 ? 17.811 1.550 -26.762 1.00 84.06 81 ALA A C 1
ATOM 627 O O . ALA A 1 81 ? 16.728 1.115 -26.364 1.00 84.06 81 ALA A O 1
ATOM 628 N N . ILE A 1 82 ? 18.782 1.907 -25.907 1.00 82.69 82 ILE A N 1
ATOM 629 C CA . ILE A 1 82 ? 18.639 1.815 -24.440 1.00 82.69 82 ILE A CA 1
ATOM 630 C C . ILE A 1 82 ? 17.438 2.636 -23.957 1.00 82.69 82 ILE A C 1
ATOM 632 O O . ILE A 1 82 ? 16.599 2.114 -23.215 1.00 82.69 82 ILE A O 1
ATOM 636 N N . THR A 1 83 ? 17.303 3.886 -24.416 1.00 82.56 83 THR A N 1
ATOM 637 C CA . THR A 1 83 ? 16.195 4.767 -23.996 1.00 82.56 83 THR A CA 1
ATOM 638 C C . THR A 1 83 ? 14.814 4.225 -24.375 1.00 82.56 83 THR A C 1
ATOM 640 O O . THR A 1 83 ? 13.837 4.517 -23.689 1.00 82.56 83 THR A O 1
ATOM 643 N N . GLN A 1 84 ? 14.717 3.414 -25.433 1.00 82.50 84 GLN A N 1
ATOM 644 C CA . GLN A 1 84 ? 13.455 2.834 -25.901 1.00 82.50 84 GLN A CA 1
ATOM 645 C C . GLN A 1 84 ? 13.170 1.452 -25.295 1.00 82.50 84 GLN A C 1
ATOM 647 O O . GLN A 1 84 ? 12.018 1.138 -24.996 1.00 82.50 84 GLN A O 1
ATOM 652 N N . ILE A 1 85 ? 14.192 0.618 -25.079 1.00 80.00 85 ILE A N 1
ATOM 653 C CA . ILE A 1 85 ? 14.031 -0.742 -24.536 1.00 80.00 85 ILE A CA 1
ATOM 654 C C . ILE A 1 85 ? 13.779 -0.711 -23.024 1.00 80.00 85 ILE A C 1
ATOM 656 O O . ILE A 1 85 ? 12.941 -1.468 -22.521 1.00 80.00 85 ILE A O 1
ATOM 660 N N . PHE A 1 86 ? 14.469 0.167 -22.291 1.00 79.94 86 PHE A N 1
ATOM 661 C CA . PHE A 1 86 ? 14.395 0.208 -20.830 1.00 79.94 86 PHE A CA 1
ATOM 662 C C . PHE A 1 86 ? 12.962 0.444 -20.302 1.00 79.94 86 PHE A C 1
ATOM 664 O O . PHE A 1 86 ? 12.501 -0.351 -19.473 1.00 79.94 86 PHE A O 1
ATOM 671 N N . PRO A 1 87 ? 12.178 1.413 -20.824 1.00 78.88 87 PRO A N 1
ATOM 672 C CA . PRO A 1 87 ? 10.783 1.589 -20.419 1.00 78.88 87 PRO A CA 1
ATOM 673 C C . PRO A 1 87 ? 9.909 0.354 -20.672 1.00 78.88 87 PRO A C 1
ATOM 675 O O . PRO A 1 87 ? 9.039 0.049 -19.859 1.00 78.88 87 PRO A O 1
ATOM 678 N N . VAL A 1 88 ? 10.146 -0.396 -21.757 1.00 77.88 88 VAL A N 1
ATOM 679 C CA . VAL A 1 88 ? 9.358 -1.596 -22.102 1.00 77.88 88 VAL A CA 1
ATOM 680 C C . VAL A 1 88 ? 9.568 -2.714 -21.083 1.00 77.88 88 VAL A C 1
ATOM 682 O O . VAL A 1 88 ? 8.601 -3.361 -20.667 1.00 77.88 88 VAL A O 1
ATOM 685 N N . LEU A 1 89 ? 10.813 -2.943 -20.657 1.00 77.19 89 LEU A N 1
ATOM 686 C CA . LEU A 1 89 ? 11.144 -3.930 -19.623 1.00 77.19 89 LEU A CA 1
ATOM 687 C C . LEU A 1 89 ? 10.483 -3.575 -18.285 1.00 77.19 89 LEU A C 1
ATOM 689 O O . LEU A 1 89 ? 9.826 -4.421 -17.667 1.00 77.19 89 LEU A O 1
ATOM 693 N N . VAL A 1 90 ? 10.580 -2.307 -17.881 1.00 78.44 90 VAL A N 1
ATOM 694 C CA . VAL A 1 90 ? 9.940 -1.794 -16.662 1.00 78.44 90 VAL A CA 1
ATOM 695 C C . VAL A 1 90 ? 8.415 -1.923 -16.750 1.00 78.44 90 VAL A C 1
ATOM 697 O O . VAL A 1 90 ? 7.777 -2.445 -15.833 1.00 78.44 90 VAL A O 1
ATOM 700 N N . GLU A 1 91 ? 7.810 -1.542 -17.877 1.00 77.12 91 GLU A N 1
ATOM 701 C CA . GLU A 1 91 ? 6.364 -1.624 -18.082 1.00 77.12 91 GLU A CA 1
ATOM 702 C C . GLU A 1 91 ? 5.860 -3.074 -18.061 1.00 77.12 91 GLU A C 1
ATOM 704 O O . GLU A 1 91 ? 4.766 -3.345 -17.560 1.00 77.12 91 GLU A O 1
ATOM 709 N N . ARG A 1 92 ? 6.636 -4.042 -18.571 1.00 76.31 92 ARG A N 1
ATOM 710 C CA . ARG A 1 92 ? 6.298 -5.472 -18.457 1.00 76.31 92 ARG A CA 1
ATOM 711 C C . ARG A 1 92 ? 6.246 -5.922 -16.998 1.00 76.31 92 ARG A C 1
ATOM 713 O O . ARG A 1 92 ? 5.263 -6.554 -16.608 1.00 76.31 92 ARG A O 1
ATOM 720 N N . ARG A 1 93 ? 7.236 -5.543 -16.179 1.00 77.31 93 ARG A N 1
ATOM 721 C CA . ARG A 1 93 ? 7.255 -5.852 -14.736 1.00 77.31 93 ARG A CA 1
ATOM 722 C C . ARG A 1 93 ? 6.053 -5.233 -14.014 1.00 77.31 93 ARG A C 1
ATOM 724 O O . ARG A 1 93 ? 5.380 -5.915 -13.240 1.00 77.31 93 ARG A O 1
ATOM 731 N N . ILE A 1 94 ? 5.729 -3.974 -14.323 1.00 75.94 94 ILE A N 1
ATOM 732 C CA . ILE A 1 94 ? 4.562 -3.270 -13.766 1.00 75.94 94 ILE A CA 1
ATOM 733 C C . ILE A 1 94 ? 3.252 -3.948 -14.193 1.00 75.94 94 ILE A C 1
ATOM 735 O O . ILE A 1 94 ? 2.379 -4.177 -13.355 1.00 75.94 94 ILE A O 1
ATOM 739 N N . ARG A 1 95 ? 3.099 -4.305 -15.476 1.00 77.31 95 ARG A N 1
ATOM 740 C CA . ARG A 1 95 ? 1.903 -4.995 -15.995 1.00 77.31 95 ARG A CA 1
ATOM 741 C C . ARG A 1 95 ? 1.696 -6.359 -15.345 1.00 77.31 95 ARG A C 1
ATOM 743 O O . ARG A 1 95 ? 0.556 -6.685 -15.022 1.00 77.31 95 ARG A O 1
ATOM 750 N N . GLY A 1 96 ? 2.767 -7.122 -15.122 1.00 81.00 96 GLY A N 1
ATOM 751 C CA . GLY A 1 96 ? 2.711 -8.397 -14.403 1.00 81.00 96 GLY A CA 1
ATOM 752 C C . GLY A 1 96 ? 2.117 -8.230 -13.005 1.00 81.00 96 GLY A C 1
ATOM 753 O O . GLY A 1 96 ? 1.102 -8.846 -12.689 1.00 81.00 96 GLY A O 1
ATOM 754 N N . ARG A 1 97 ? 2.664 -7.302 -12.209 1.00 82.06 97 ARG A N 1
ATOM 755 C CA . ARG A 1 97 ? 2.147 -7.007 -10.861 1.00 82.06 97 ARG A CA 1
ATOM 756 C C . ARG A 1 97 ? 0.717 -6.461 -10.877 1.00 82.06 97 ARG A C 1
ATOM 758 O O . ARG A 1 97 ? -0.108 -6.901 -10.086 1.00 82.06 97 ARG A O 1
ATOM 765 N N . ARG A 1 98 ? 0.374 -5.571 -11.815 1.00 82.50 98 ARG A N 1
ATOM 766 C CA . ARG A 1 98 ? -1.007 -5.070 -11.968 1.00 82.50 98 ARG A CA 1
ATOM 767 C C . ARG A 1 98 ? -2.007 -6.187 -12.267 1.00 82.50 98 ARG A C 1
ATOM 769 O O . ARG A 1 98 ? -3.123 -6.144 -11.764 1.00 82.50 98 ARG A O 1
ATOM 776 N N . ARG A 1 99 ? -1.631 -7.185 -13.074 1.00 85.56 99 ARG A N 1
ATOM 777 C CA . ARG A 1 99 ? -2.487 -8.355 -13.333 1.00 85.56 99 ARG A CA 1
ATOM 778 C C . ARG A 1 99 ? -2.705 -9.188 -12.072 1.00 85.56 99 ARG A C 1
ATOM 780 O O . ARG A 1 99 ? -3.833 -9.609 -11.847 1.00 85.56 99 ARG A O 1
ATOM 787 N N . LEU A 1 100 ? -1.668 -9.373 -11.250 1.00 88.19 100 LEU A N 1
ATOM 788 C CA . LEU A 1 100 ? -1.801 -10.053 -9.956 1.00 88.19 100 LEU A CA 1
ATOM 789 C C . LEU A 1 100 ? -2.818 -9.328 -9.068 1.00 88.19 100 LEU A C 1
ATOM 791 O O . LEU A 1 100 ? -3.775 -9.951 -8.623 1.00 88.19 100 LEU A O 1
ATOM 795 N N . ILE A 1 101 ? -2.680 -8.006 -8.914 1.00 91.56 101 ILE A N 1
ATOM 796 C CA . ILE A 1 101 ? -3.580 -7.182 -8.087 1.00 91.56 101 ILE A CA 1
ATOM 797 C C . ILE A 1 101 ? -5.038 -7.264 -8.568 1.00 91.56 101 ILE A C 1
ATOM 799 O O . ILE A 1 101 ? -5.947 -7.446 -7.760 1.00 91.56 101 ILE A O 1
ATOM 803 N N . LYS A 1 102 ? -5.280 -7.200 -9.885 1.00 91.12 102 LYS A N 1
ATOM 804 C CA . LYS A 1 102 ? -6.636 -7.302 -10.462 1.00 91.12 102 LYS A CA 1
ATOM 805 C C . LYS A 1 102 ? -7.342 -8.631 -10.175 1.00 91.12 102 LYS A C 1
ATOM 807 O O . LYS A 1 102 ? -8.572 -8.680 -10.184 1.00 91.12 102 LYS A O 1
ATOM 812 N N . ASN A 1 103 ? -6.579 -9.698 -9.951 1.00 90.38 103 ASN A N 1
ATOM 813 C CA . ASN A 1 103 ? -7.119 -11.022 -9.659 1.00 90.38 103 ASN A CA 1
ATOM 814 C C . ASN A 1 103 ? -7.323 -11.267 -8.159 1.00 90.38 103 ASN A C 1
ATOM 816 O O . ASN A 1 103 ? -7.947 -12.265 -7.799 1.00 90.38 103 ASN A O 1
ATOM 820 N N . LEU A 1 104 ? -6.837 -10.369 -7.295 1.00 92.25 104 LEU A N 1
ATOM 821 C CA . LEU A 1 104 ? -7.037 -10.482 -5.856 1.00 92.25 104 LEU A CA 1
ATOM 822 C C . LEU A 1 104 ? -8.517 -10.354 -5.475 1.00 92.25 104 LEU A C 1
ATOM 824 O O . LEU A 1 104 ? -9.320 -9.683 -6.134 1.00 92.25 104 LEU A O 1
ATOM 828 N N . LYS A 1 105 ? -8.854 -11.041 -4.389 1.00 91.88 105 LYS A N 1
ATOM 829 C CA . LYS A 1 105 ? -10.131 -10.974 -3.685 1.00 91.88 105 LYS A CA 1
ATOM 830 C C . LYS A 1 105 ? -9.841 -11.045 -2.196 1.00 91.88 105 LYS A C 1
ATOM 832 O O . LYS A 1 105 ? -8.879 -11.710 -1.804 1.00 91.88 105 LYS A O 1
ATOM 837 N N . ASN A 1 106 ? -10.694 -10.417 -1.395 1.00 91.06 106 ASN A N 1
ATOM 838 C CA . ASN A 1 106 ? -10.622 -10.441 0.063 1.00 91.06 106 ASN A CA 1
ATOM 839 C C . ASN A 1 106 ? -9.252 -9.982 0.591 1.00 91.06 106 ASN A C 1
ATOM 841 O O . ASN A 1 106 ? -8.757 -10.493 1.591 1.00 91.06 106 ASN A O 1
ATOM 845 N N . HIS A 1 107 ? -8.604 -9.065 -0.130 1.00 94.38 107 HIS A N 1
ATOM 846 C CA . HIS A 1 107 ? -7.263 -8.575 0.175 1.00 94.38 107 HIS A CA 1
ATOM 847 C C . HIS A 1 107 ? -7.302 -7.324 1.055 1.00 94.38 107 HIS A C 1
ATOM 849 O O . HIS A 1 107 ? -8.353 -6.697 1.223 1.00 94.38 107 HIS A O 1
ATOM 855 N N . VAL A 1 108 ? -6.143 -6.976 1.610 1.00 95.81 108 VAL A N 1
ATOM 856 C CA . VAL A 1 108 ? -5.929 -5.785 2.437 1.00 95.81 108 VAL A CA 1
ATOM 857 C C . VAL A 1 108 ? -5.236 -4.722 1.595 1.00 95.81 108 VAL A C 1
ATOM 859 O O . VAL A 1 108 ? -4.246 -5.005 0.917 1.00 95.81 108 VAL A O 1
ATOM 862 N N . ILE A 1 109 ? -5.739 -3.493 1.644 1.00 97.81 109 ILE A N 1
ATOM 863 C CA . ILE A 1 109 ? -5.076 -2.332 1.052 1.00 97.81 109 ILE A CA 1
ATOM 864 C C . ILE A 1 109 ? -4.512 -1.476 2.179 1.00 97.81 109 ILE A C 1
ATOM 866 O O . ILE A 1 109 ? -5.250 -1.071 3.073 1.00 97.81 109 ILE A O 1
ATOM 870 N N . VAL A 1 110 ? -3.211 -1.191 2.127 1.00 98.06 110 VAL A N 1
ATOM 871 C CA . VAL A 1 110 ? -2.537 -0.292 3.070 1.00 98.06 110 VAL A CA 1
ATOM 872 C C . VAL A 1 110 ? -2.131 0.983 2.341 1.00 98.06 110 VAL A C 1
ATOM 874 O O . VAL A 1 110 ? -1.305 0.971 1.427 1.00 98.06 110 VAL A O 1
ATOM 877 N N . CYS A 1 111 ? -2.732 2.092 2.752 1.00 98.06 111 CYS A N 1
ATOM 878 C CA . CYS A 1 111 ? -2.497 3.429 2.235 1.00 98.06 111 CYS A CA 1
ATOM 879 C C . CYS A 1 111 ? -1.443 4.133 3.093 1.00 98.06 111 CYS A C 1
ATOM 881 O O . CYS A 1 111 ? -1.710 4.509 4.231 1.00 98.06 111 CYS A O 1
ATOM 883 N N . GLY A 1 112 ? -0.263 4.349 2.525 1.00 97.12 112 GLY A N 1
ATOM 884 C CA . GLY A 1 112 ? 0.912 4.908 3.182 1.00 97.12 112 GLY A CA 1
ATOM 885 C C . GLY A 1 112 ? 1.840 3.815 3.706 1.00 97.12 112 GLY A C 1
ATOM 886 O O . GLY A 1 112 ? 1.463 3.034 4.575 1.00 97.12 112 GLY A O 1
ATOM 887 N N . TYR A 1 113 ? 3.081 3.806 3.225 1.00 97.06 113 TYR A N 1
ATOM 888 C CA . TYR A 1 113 ? 4.156 2.895 3.630 1.00 97.06 113 TYR A CA 1
ATOM 889 C C . TYR A 1 113 ? 5.289 3.651 4.340 1.00 97.06 113 TYR A C 1
ATOM 891 O O . TYR A 1 113 ? 6.473 3.463 4.081 1.00 97.06 113 TYR A O 1
ATOM 899 N N . GLY A 1 114 ? 4.907 4.591 5.209 1.00 94.25 114 GLY A N 1
ATOM 900 C CA . GLY A 1 114 ? 5.826 5.291 6.112 1.00 94.25 114 GLY A CA 1
ATOM 901 C C . GLY A 1 114 ? 6.116 4.483 7.377 1.00 94.25 114 GLY A C 1
ATOM 902 O O . GLY A 1 114 ? 5.945 3.267 7.393 1.00 94.25 114 GLY A O 1
ATOM 903 N N . SER A 1 115 ? 6.485 5.165 8.464 1.00 91.81 115 SER A N 1
ATOM 904 C CA . SER A 1 115 ? 6.848 4.525 9.738 1.00 91.81 115 SER A CA 1
ATOM 905 C C . SER A 1 115 ? 5.751 3.597 10.266 1.00 91.81 115 SER A C 1
ATOM 907 O O . SER A 1 115 ? 5.998 2.423 10.511 1.00 91.81 115 SER A O 1
ATOM 909 N N . VAL A 1 116 ? 4.515 4.101 10.364 1.00 93.69 116 VAL A N 1
ATOM 910 C CA . VAL A 1 116 ? 3.383 3.311 10.871 1.00 93.69 116 VAL A CA 1
ATOM 911 C C . VAL A 1 116 ? 2.968 2.231 9.873 1.00 93.69 116 VAL A C 1
ATOM 913 O O . VAL A 1 116 ? 2.814 1.074 10.243 1.00 93.69 116 VAL A O 1
ATOM 916 N N . GLY A 1 117 ? 2.825 2.587 8.593 1.00 95.38 117 GLY A N 1
ATOM 917 C CA . GLY A 1 117 ? 2.384 1.644 7.563 1.00 95.38 117 GLY A CA 1
ATOM 918 C C . GLY A 1 117 ? 3.335 0.463 7.371 1.00 95.38 117 GLY A C 1
ATOM 919 O O . GLY A 1 117 ? 2.875 -0.655 7.166 1.00 95.38 117 GLY A O 1
ATOM 920 N N . THR A 1 118 ? 4.644 0.692 7.501 1.00 95.69 118 THR A N 1
ATOM 921 C CA . THR A 1 118 ? 5.655 -0.372 7.443 1.00 95.69 118 THR A CA 1
ATOM 922 C C . THR A 1 118 ? 5.479 -1.366 8.585 1.00 95.69 118 THR A C 1
ATOM 924 O O . THR A 1 118 ? 5.498 -2.570 8.341 1.00 95.69 118 THR A O 1
ATOM 927 N N . GLU A 1 119 ? 5.269 -0.884 9.812 1.00 93.94 119 GLU A N 1
ATOM 928 C CA . GLU A 1 119 ? 5.080 -1.763 10.970 1.00 93.94 119 GLU A CA 1
ATOM 929 C C . GLU A 1 119 ? 3.757 -2.525 10.890 1.00 93.94 119 GLU A C 1
ATOM 931 O O . GLU A 1 119 ? 3.728 -3.734 11.100 1.00 93.94 119 GLU A O 1
ATOM 936 N N . VAL A 1 120 ? 2.679 -1.852 10.473 1.00 93.31 120 VAL A N 1
ATOM 937 C CA . VAL A 1 120 ? 1.381 -2.498 10.233 1.00 93.31 120 VAL A CA 1
ATOM 938 C C . VAL A 1 120 ? 1.525 -3.633 9.225 1.00 93.31 120 VAL A C 1
ATOM 940 O O . VAL A 1 120 ? 1.112 -4.753 9.513 1.00 93.31 120 VAL A O 1
ATOM 943 N N . VAL A 1 121 ? 2.132 -3.368 8.062 1.00 94.44 121 VAL A N 1
ATOM 944 C CA . VAL A 1 121 ? 2.354 -4.391 7.030 1.00 94.44 121 VAL A CA 1
ATOM 945 C C . VAL A 1 121 ? 3.216 -5.524 7.573 1.00 94.44 121 VAL A C 1
ATOM 947 O O . VAL A 1 121 ? 2.884 -6.685 7.348 1.00 94.44 121 VAL A O 1
ATOM 950 N N . ARG A 1 122 ? 4.300 -5.215 8.292 1.00 91.69 122 ARG A N 1
ATOM 951 C CA . ARG A 1 122 ? 5.186 -6.218 8.889 1.00 91.69 122 ARG A CA 1
ATOM 952 C C . ARG A 1 122 ? 4.422 -7.148 9.827 1.00 91.69 122 ARG A C 1
ATOM 954 O O . ARG A 1 122 ? 4.592 -8.358 9.715 1.00 91.69 122 ARG A O 1
ATOM 961 N N . GLU A 1 123 ? 3.584 -6.603 10.704 1.00 89.06 123 GLU A N 1
ATOM 962 C CA . GLU A 1 123 ? 2.850 -7.386 11.698 1.00 89.06 123 GLU A CA 1
ATOM 963 C C . GLU A 1 123 ? 1.798 -8.284 11.044 1.00 89.06 123 GLU A C 1
ATOM 965 O O . GLU A 1 123 ? 1.806 -9.499 11.241 1.00 89.06 123 GLU A O 1
ATOM 970 N N . ILE A 1 124 ? 0.952 -7.721 10.176 1.00 89.00 124 ILE A N 1
ATOM 971 C CA . ILE A 1 124 ? -0.115 -8.495 9.521 1.00 89.00 124 ILE A CA 1
ATOM 972 C C . ILE A 1 124 ? 0.433 -9.527 8.524 1.00 89.00 124 ILE A C 1
ATOM 974 O O . ILE A 1 124 ? -0.243 -10.509 8.226 1.00 89.00 124 ILE A O 1
ATOM 978 N N . SER A 1 125 ? 1.659 -9.335 8.025 1.00 88.12 125 SER A N 1
ATOM 979 C CA . SER A 1 125 ? 2.321 -10.281 7.115 1.00 88.12 125 SER A CA 1
ATOM 980 C C . SER A 1 125 ? 2.910 -11.503 7.823 1.00 88.12 125 SER A C 1
ATOM 982 O O . SER A 1 125 ? 3.239 -12.484 7.151 1.00 88.12 125 SER A O 1
ATOM 984 N N . LYS A 1 126 ? 3.051 -11.479 9.160 1.00 84.50 126 LYS A N 1
ATOM 985 C CA . LYS A 1 126 ? 3.512 -12.648 9.931 1.00 84.50 126 LYS A CA 1
ATOM 986 C C . LYS A 1 126 ? 2.506 -13.796 9.863 1.00 84.50 126 LYS A C 1
ATOM 988 O O . LYS A 1 126 ? 2.908 -14.962 9.820 1.00 84.50 126 LYS A O 1
ATOM 993 N N . ASP A 1 127 ? 1.212 -13.483 9.805 1.00 74.25 127 ASP A N 1
ATOM 994 C CA . ASP A 1 127 ? 0.182 -14.492 9.585 1.00 74.25 127 ASP A CA 1
ATOM 995 C C . ASP A 1 127 ? 0.221 -14.973 8.126 1.00 74.25 127 ASP A C 1
ATOM 997 O O . ASP A 1 127 ? -0.172 -14.281 7.182 1.00 74.25 127 ASP A O 1
ATOM 1001 N N . LYS A 1 128 ? 0.671 -16.219 7.928 1.00 57.72 128 LYS A N 1
ATOM 1002 C CA . LYS A 1 128 ? 0.780 -16.849 6.603 1.00 57.72 128 LYS A CA 1
ATOM 1003 C C . LYS A 1 128 ? -0.555 -16.926 5.853 1.00 57.72 128 LYS A C 1
ATOM 1005 O O . LYS A 1 128 ? -0.518 -17.149 4.640 1.00 57.72 128 LYS A O 1
ATOM 1010 N N . LYS A 1 129 ? -1.701 -16.762 6.525 1.00 57.88 129 LYS A N 1
ATOM 1011 C CA . LYS A 1 129 ? -3.028 -16.745 5.893 1.00 57.88 129 LYS A CA 1
ATOM 1012 C C . LYS A 1 129 ? -3.338 -15.426 5.174 1.00 57.88 129 LYS A C 1
ATOM 1014 O O . LYS A 1 129 ? -4.155 -15.440 4.257 1.00 57.88 129 LYS A O 1
ATOM 1019 N N . ASN A 1 130 ? -2.664 -14.320 5.506 1.00 58.66 130 ASN A N 1
ATOM 1020 C CA . ASN A 1 130 ? -3.068 -12.967 5.100 1.00 58.66 130 ASN A CA 1
ATOM 1021 C C . ASN A 1 130 ? -2.145 -12.313 4.046 1.00 58.66 130 ASN A C 1
ATOM 1023 O O . ASN A 1 130 ? -1.868 -11.119 4.076 1.00 58.66 130 ASN A O 1
ATOM 1027 N N . LYS A 1 131 ? -1.656 -13.095 3.071 1.00 62.97 131 LYS A N 1
ATOM 1028 C CA . LYS A 1 131 ? -0.617 -12.659 2.108 1.00 62.97 131 LYS A CA 1
ATOM 1029 C C . LYS A 1 131 ? -1.072 -11.708 0.998 1.00 62.97 131 LYS A C 1
ATOM 1031 O O . LYS A 1 131 ? -0.249 -11.249 0.207 1.00 62.97 131 LYS A O 1
ATOM 1036 N N . ASN A 1 132 ? -2.361 -11.411 0.899 1.00 88.62 132 ASN A N 1
ATOM 1037 C CA . ASN A 1 132 ? -2.867 -10.540 -0.153 1.00 88.62 132 ASN A CA 1
ATOM 1038 C C . ASN A 1 132 ? -2.868 -9.094 0.348 1.00 88.62 132 ASN A C 1
ATOM 1040 O O . ASN A 1 132 ? -3.915 -8.562 0.705 1.00 88.62 132 ASN A O 1
ATOM 1044 N N . ILE A 1 133 ? -1.689 -8.474 0.402 1.00 94.56 133 ILE A N 1
ATOM 1045 C CA . ILE A 1 133 ? -1.524 -7.077 0.819 1.00 94.56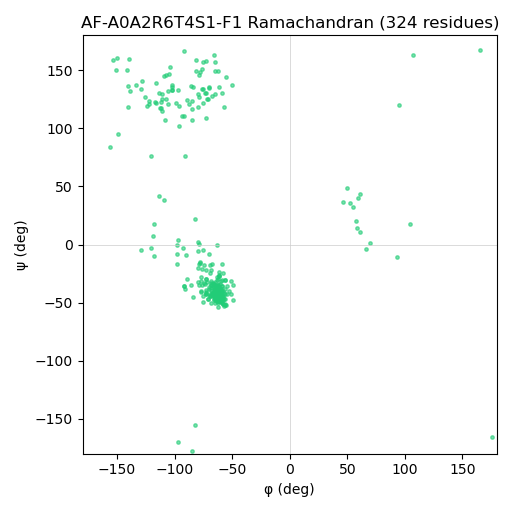 133 ILE A CA 1
ATOM 1046 C C . ILE A 1 133 ? -1.118 -6.247 -0.393 1.00 94.56 133 ILE A C 1
ATOM 1048 O O . ILE A 1 133 ? -0.185 -6.597 -1.121 1.00 94.56 133 ILE A O 1
ATOM 1052 N N . VAL A 1 134 ? -1.828 -5.143 -0.609 1.00 96.75 134 VAL A N 1
ATOM 1053 C CA . VAL A 1 134 ? -1.524 -4.156 -1.645 1.00 96.75 134 VAL A CA 1
ATOM 1054 C C . VAL A 1 134 ? -1.204 -2.829 -0.979 1.00 96.75 134 VAL A C 1
ATOM 1056 O O . VAL A 1 134 ? -2.016 -2.275 -0.246 1.00 96.75 134 VAL A O 1
ATOM 1059 N N . ILE A 1 135 ? -0.016 -2.312 -1.252 1.00 97.44 135 ILE A N 1
ATOM 1060 C CA . ILE A 1 135 ? 0.513 -1.095 -0.643 1.00 97.44 135 ILE A CA 1
ATOM 1061 C C . ILE A 1 135 ? 0.380 0.062 -1.632 1.00 97.44 135 ILE A C 1
ATOM 1063 O O . ILE A 1 135 ? 0.661 -0.100 -2.821 1.00 97.44 135 ILE A O 1
ATOM 1067 N N . ILE A 1 136 ? -0.033 1.231 -1.150 1.00 98.19 136 ILE A N 1
ATOM 1068 C CA . ILE A 1 136 ? -0.136 2.458 -1.944 1.00 98.19 136 ILE A CA 1
ATOM 1069 C C . ILE A 1 136 ? 0.664 3.562 -1.257 1.00 98.19 136 ILE A C 1
ATOM 1071 O O . ILE A 1 136 ? 0.439 3.835 -0.084 1.00 98.19 136 ILE A O 1
ATOM 1075 N N . ASP A 1 137 ? 1.571 4.218 -1.974 1.00 98.12 137 ASP A N 1
ATOM 1076 C CA . ASP A 1 137 ? 2.299 5.396 -1.489 1.00 98.12 137 ASP A CA 1
ATOM 1077 C C . ASP A 1 137 ? 2.676 6.308 -2.669 1.00 98.12 137 ASP A C 1
ATOM 1079 O O . ASP A 1 137 ? 2.884 5.838 -3.793 1.00 98.12 137 ASP A O 1
ATOM 1083 N N . LYS A 1 138 ? 2.763 7.619 -2.424 1.00 96.69 138 LYS A N 1
ATOM 1084 C CA . LYS A 1 138 ? 3.178 8.612 -3.427 1.00 96.69 138 LYS A CA 1
ATOM 1085 C C . LYS A 1 138 ? 4.692 8.602 -3.652 1.00 96.69 138 LYS A C 1
ATOM 1087 O O . LYS A 1 138 ? 5.155 8.926 -4.747 1.00 96.69 138 LYS A O 1
ATOM 1092 N N . ASP A 1 139 ? 5.443 8.207 -2.629 1.00 96.75 139 ASP A N 1
ATOM 1093 C CA . ASP A 1 139 ? 6.899 8.222 -2.605 1.00 96.75 139 ASP A CA 1
ATOM 1094 C C . ASP A 1 139 ? 7.494 7.010 -3.359 1.00 96.75 139 ASP A C 1
ATOM 1096 O O . ASP A 1 139 ? 7.252 5.857 -2.974 1.00 96.75 139 ASP A O 1
ATOM 1100 N N . PRO A 1 140 ? 8.274 7.228 -4.437 1.00 95.06 140 PRO A N 1
ATOM 1101 C CA . PRO A 1 140 ? 8.881 6.143 -5.204 1.00 95.06 140 PRO A CA 1
ATOM 1102 C C . PRO A 1 140 ? 9.878 5.298 -4.398 1.00 95.06 140 PRO A C 1
ATOM 1104 O O . PRO A 1 140 ? 10.029 4.110 -4.705 1.00 95.06 140 PRO A O 1
ATOM 1107 N N . GLU A 1 141 ? 10.541 5.857 -3.383 1.00 96.00 141 GLU A N 1
ATOM 1108 C CA . GLU A 1 141 ? 11.519 5.123 -2.572 1.00 96.00 141 GLU A CA 1
ATOM 1109 C C . GLU A 1 141 ? 10.819 4.094 -1.686 1.00 96.00 141 GLU A C 1
ATOM 1111 O O . GLU A 1 141 ? 11.158 2.909 -1.715 1.00 96.00 141 GLU A O 1
ATOM 1116 N N . LYS A 1 142 ? 9.746 4.502 -1.000 1.00 96.69 142 LYS A N 1
ATOM 1117 C CA . LYS A 1 142 ? 8.914 3.599 -0.184 1.00 96.69 142 LYS A CA 1
ATOM 1118 C C . LYS A 1 142 ? 8.301 2.482 -1.010 1.00 96.69 142 LYS A C 1
ATOM 1120 O O . LYS A 1 142 ? 8.238 1.336 -0.570 1.00 96.69 142 LYS A O 1
ATOM 1125 N N . ILE A 1 143 ? 7.867 2.798 -2.228 1.00 95.00 143 ILE A N 1
ATOM 1126 C CA . ILE A 1 143 ? 7.361 1.788 -3.152 1.00 95.00 143 ILE A CA 1
ATOM 1127 C C . ILE A 1 143 ? 8.469 0.822 -3.553 1.00 95.00 143 ILE A C 1
ATOM 1129 O O . ILE A 1 143 ? 8.223 -0.379 -3.592 1.00 95.00 143 ILE A O 1
ATOM 1133 N N . SER A 1 144 ? 9.674 1.304 -3.845 1.00 92.06 144 SER A N 1
ATOM 1134 C CA . SER A 1 144 ? 10.802 0.430 -4.181 1.00 92.06 144 SER A CA 1
ATOM 1135 C C . SER A 1 144 ? 11.119 -0.518 -3.023 1.00 92.06 144 SER A C 1
ATOM 1137 O O . SER A 1 144 ? 11.115 -1.730 -3.233 1.00 92.06 144 SER A O 1
ATOM 1139 N N . LEU A 1 145 ? 11.191 0.004 -1.796 1.00 93.88 145 LEU A N 1
ATOM 1140 C CA . LEU A 1 145 ? 11.372 -0.784 -0.576 1.00 93.88 145 LEU A CA 1
ATOM 1141 C C . LEU A 1 145 ? 10.258 -1.824 -0.375 1.00 93.88 145 LEU A C 1
ATOM 1143 O O . LEU A 1 145 ? 10.530 -2.994 -0.110 1.00 93.88 145 LEU A O 1
ATOM 1147 N N . ALA A 1 146 ? 8.989 -1.444 -0.539 1.00 94.00 146 ALA A N 1
ATOM 1148 C CA . ALA A 1 146 ? 7.874 -2.389 -0.464 1.00 94.00 146 ALA A CA 1
ATOM 1149 C C . ALA A 1 146 ? 8.020 -3.522 -1.496 1.00 94.00 146 ALA A C 1
ATOM 1151 O O . ALA A 1 146 ? 7.756 -4.685 -1.196 1.00 94.00 146 ALA A O 1
ATOM 1152 N N . ARG A 1 147 ? 8.464 -3.198 -2.717 1.00 90.88 147 ARG A N 1
ATOM 1153 C CA . ARG A 1 147 ? 8.634 -4.180 -3.796 1.00 90.88 147 ARG A CA 1
ATOM 1154 C C . ARG A 1 147 ? 9.832 -5.104 -3.601 1.00 90.88 147 ARG A C 1
ATOM 1156 O O . ARG A 1 147 ? 9.760 -6.212 -4.134 1.00 90.88 147 ARG A O 1
ATOM 1163 N N . GLU A 1 148 ? 10.886 -4.635 -2.935 1.00 90.62 148 GLU A N 1
ATOM 1164 C CA . GLU A 1 148 ? 12.057 -5.420 -2.510 1.00 90.62 148 GLU A CA 1
ATOM 1165 C C . GLU A 1 148 ? 11.690 -6.429 -1.425 1.00 90.62 148 GLU A C 1
ATOM 1167 O O . GLU A 1 148 ? 12.167 -7.555 -1.454 1.00 90.62 148 GLU A O 1
ATOM 1172 N N . ASN A 1 149 ? 10.759 -6.067 -0.540 1.00 89.56 149 ASN A N 1
ATOM 1173 C CA . ASN A 1 149 ? 10.173 -6.969 0.454 1.00 89.56 149 ASN A CA 1
ATOM 1174 C C . ASN A 1 149 ? 9.032 -7.841 -0.124 1.00 89.56 149 ASN A C 1
ATOM 1176 O O . ASN A 1 149 ? 8.158 -8.292 0.609 1.00 89.56 149 ASN A O 1
ATOM 1180 N N . ASP A 1 150 ? 9.004 -8.038 -1.447 1.00 88.38 150 ASP A N 1
ATOM 1181 C CA . ASP A 1 150 ? 8.028 -8.857 -2.183 1.00 88.38 150 ASP A CA 1
ATOM 1182 C C . ASP A 1 150 ? 6.543 -8.472 -2.048 1.00 88.38 150 ASP A C 1
ATOM 1184 O O . ASP A 1 150 ? 5.658 -9.195 -2.516 1.00 88.38 150 ASP A O 1
ATOM 1188 N N . TYR A 1 151 ? 6.234 -7.280 -1.535 1.00 91.44 151 TYR A N 1
ATOM 1189 C CA . TYR A 1 151 ? 4.859 -6.792 -1.504 1.00 91.44 151 TYR A CA 1
ATOM 1190 C C . TYR A 1 151 ? 4.386 -6.297 -2.876 1.00 91.44 151 TYR A C 1
ATOM 1192 O O . TYR A 1 151 ? 5.143 -5.779 -3.716 1.00 91.44 151 TYR A O 1
ATOM 1200 N N . LEU A 1 152 ? 3.077 -6.412 -3.109 1.00 93.62 152 LEU A N 1
ATOM 1201 C CA . LEU A 1 152 ? 2.416 -5.739 -4.220 1.00 93.62 152 LEU A CA 1
ATOM 1202 C C . LEU A 1 152 ? 2.269 -4.260 -3.863 1.00 93.62 152 LEU A C 1
ATOM 1204 O O . LEU A 1 152 ? 1.662 -3.924 -2.855 1.00 93.62 152 LEU A O 1
ATOM 1208 N N . ALA A 1 153 ? 2.824 -3.374 -4.691 1.00 95.06 153 ALA A N 1
ATOM 1209 C CA . ALA A 1 153 ? 2.865 -1.947 -4.388 1.00 95.06 153 ALA A CA 1
ATOM 1210 C C . ALA A 1 153 ? 2.569 -1.079 -5.619 1.00 95.06 153 ALA A C 1
ATOM 1212 O O . ALA A 1 153 ? 3.148 -1.273 -6.704 1.00 95.06 153 ALA A O 1
ATOM 1213 N N . ILE A 1 154 ? 1.685 -0.104 -5.431 1.00 95.69 154 ILE A N 1
ATOM 1214 C CA . ILE A 1 154 ? 1.242 0.872 -6.421 1.00 95.69 154 ILE A CA 1
ATOM 1215 C C . ILE A 1 154 ? 1.758 2.241 -6.000 1.00 95.69 154 ILE A C 1
ATOM 1217 O O . ILE A 1 154 ? 1.450 2.728 -4.921 1.00 95.69 154 ILE A O 1
ATOM 1221 N N . GLN A 1 155 ? 2.523 2.870 -6.888 1.00 95.69 155 GLN A N 1
ATOM 1222 C CA . GLN A 1 155 ? 2.895 4.264 -6.708 1.00 95.69 155 GLN A CA 1
ATOM 1223 C C . GLN A 1 155 ? 1.723 5.151 -7.126 1.00 95.69 155 GLN A C 1
ATOM 1225 O O . GLN A 1 155 ? 1.227 5.013 -8.250 1.00 95.69 155 GLN A O 1
ATOM 1230 N N . GLY A 1 156 ? 1.304 6.049 -6.243 1.00 96.25 156 GLY A N 1
ATOM 1231 C CA . GLY A 1 156 ? 0.239 7.003 -6.516 1.00 96.25 156 GLY A CA 1
ATOM 1232 C C . GLY A 1 156 ? -0.296 7.668 -5.256 1.00 96.25 156 GLY A C 1
ATOM 1233 O O . GLY A 1 156 ? -0.024 7.232 -4.139 1.00 96.25 156 GLY A O 1
ATOM 1234 N N . ASP A 1 157 ? -1.069 8.730 -5.458 1.00 96.56 157 ASP A N 1
ATOM 1235 C CA . ASP A 1 157 ? -1.796 9.381 -4.376 1.00 96.56 157 ASP A CA 1
ATOM 1236 C C . ASP A 1 157 ? -3.012 8.536 -3.974 1.00 96.56 157 ASP A C 1
ATOM 1238 O O . ASP A 1 157 ? -3.764 8.066 -4.828 1.00 96.56 157 ASP A O 1
ATOM 1242 N N . VAL A 1 158 ? -3.207 8.346 -2.672 1.00 96.12 158 VAL A N 1
ATOM 1243 C CA . VAL A 1 158 ? -4.333 7.584 -2.112 1.00 96.12 158 VAL A CA 1
ATOM 1244 C C . VAL A 1 158 ? -5.672 8.303 -2.293 1.00 96.12 158 VAL A C 1
ATOM 1246 O O . VAL A 1 158 ? -6.716 7.668 -2.219 1.00 96.12 158 VAL A O 1
ATOM 1249 N N . THR A 1 159 ? -5.642 9.610 -2.566 1.00 95.50 159 THR A N 1
ATOM 1250 C CA . THR A 1 159 ? -6.816 10.417 -2.924 1.00 95.50 159 THR A CA 1
ATOM 1251 C C . THR A 1 159 ? -7.222 10.260 -4.392 1.00 95.50 159 THR A C 1
ATOM 1253 O O . THR A 1 159 ? -8.244 10.779 -4.820 1.00 95.50 159 THR A O 1
ATOM 1256 N N . SER A 1 160 ? -6.456 9.531 -5.206 1.00 96.94 160 SER A N 1
ATOM 1257 C CA . SER A 1 160 ? -6.818 9.294 -6.602 1.00 96.94 160 SER A CA 1
ATOM 1258 C C . SER A 1 160 ? -7.715 8.064 -6.746 1.00 96.94 160 SER A C 1
ATOM 1260 O O . SER A 1 160 ? -7.292 6.935 -6.481 1.00 96.94 160 SER A O 1
ATOM 1262 N N . GLU A 1 161 ? -8.919 8.260 -7.287 1.00 97.12 161 GLU A N 1
ATOM 1263 C CA . GLU A 1 161 ? -9.826 7.174 -7.691 1.00 97.12 161 GLU A CA 1
ATOM 1264 C C . GLU A 1 161 ? -9.139 6.138 -8.591 1.00 97.12 161 GLU A C 1
ATOM 1266 O O . GLU A 1 161 ? -9.284 4.930 -8.399 1.00 97.12 161 GLU A O 1
ATOM 1271 N N . GLU A 1 162 ? -8.328 6.598 -9.550 1.00 96.50 162 GLU A N 1
ATOM 1272 C CA . GLU A 1 162 ? -7.606 5.723 -10.477 1.00 96.50 162 GLU A CA 1
ATOM 1273 C C . GLU A 1 162 ? -6.610 4.814 -9.736 1.00 96.50 162 GLU A C 1
ATOM 1275 O O . GLU A 1 162 ? -6.378 3.668 -10.132 1.00 96.50 162 GLU A O 1
ATOM 1280 N N . VAL A 1 163 ? -5.997 5.311 -8.658 1.00 96.81 163 VAL A N 1
ATOM 1281 C CA . VAL A 1 163 ? -5.042 4.553 -7.841 1.00 96.81 163 VAL A CA 1
ATOM 1282 C C . VAL A 1 163 ? -5.766 3.499 -7.002 1.00 96.81 163 VAL A C 1
ATOM 1284 O O . VAL A 1 163 ? -5.313 2.351 -6.962 1.00 96.81 163 VAL A O 1
ATOM 1287 N N . LEU A 1 164 ? -6.914 3.839 -6.412 1.00 97.19 164 LEU A N 1
ATOM 1288 C CA . LEU A 1 164 ? -7.746 2.891 -5.664 1.00 97.19 164 LEU A CA 1
ATOM 1289 C C . LEU A 1 164 ? -8.336 1.799 -6.574 1.00 97.19 164 LEU A C 1
ATOM 1291 O O . LEU A 1 164 ? -8.302 0.614 -6.226 1.00 97.19 164 LEU A O 1
ATOM 1295 N N . ASP A 1 165 ? -8.787 2.149 -7.781 1.00 96.25 165 ASP A N 1
ATOM 1296 C CA . ASP A 1 165 ? -9.257 1.165 -8.764 1.00 96.25 165 ASP A CA 1
ATOM 1297 C C . ASP A 1 165 ? -8.115 0.242 -9.230 1.00 96.25 165 ASP A C 1
ATOM 1299 O O . ASP A 1 165 ? -8.277 -0.982 -9.279 1.00 96.25 165 ASP A O 1
ATOM 1303 N N . LYS A 1 166 ? -6.905 0.783 -9.458 1.00 95.50 166 LYS A N 1
ATOM 1304 C CA . LYS A 1 166 ? -5.694 -0.025 -9.728 1.00 95.50 166 LYS A CA 1
ATOM 1305 C C . LYS A 1 166 ? -5.360 -0.981 -8.581 1.00 95.50 166 LYS A C 1
ATOM 1307 O O . LYS A 1 166 ? -4.820 -2.054 -8.856 1.00 95.50 166 LYS A O 1
ATOM 1312 N N . ALA A 1 167 ? -5.670 -0.610 -7.339 1.00 96.69 167 ALA A N 1
ATOM 1313 C CA . ALA A 1 167 ? -5.523 -1.451 -6.150 1.00 96.69 167 ALA A CA 1
ATOM 1314 C C . ALA A 1 167 ? -6.647 -2.489 -5.989 1.00 96.69 167 ALA A C 1
ATOM 1316 O O . ALA A 1 167 ? -6.613 -3.291 -5.055 1.00 96.69 167 ALA A O 1
ATOM 1317 N N . ASN A 1 168 ? -7.610 -2.518 -6.919 1.00 96.88 168 ASN A N 1
ATOM 1318 C CA . ASN A 1 168 ? -8.747 -3.434 -6.926 1.00 96.88 168 ASN A CA 1
ATOM 1319 C C . ASN A 1 168 ? -9.613 -3.298 -5.655 1.00 96.88 168 ASN A C 1
ATOM 1321 O O . ASN A 1 168 ? -10.107 -4.283 -5.108 1.00 96.88 168 ASN A O 1
ATOM 1325 N N . ILE A 1 169 ? -9.815 -2.055 -5.198 1.00 97.56 169 ILE A N 1
ATOM 1326 C CA . ILE A 1 169 ? -10.583 -1.689 -3.992 1.00 97.56 169 ILE A CA 1
ATOM 1327 C C . ILE A 1 169 ? -11.987 -2.325 -3.935 1.00 97.56 169 ILE A C 1
ATOM 1329 O O . ILE A 1 169 ? -12.463 -2.708 -2.867 1.00 97.56 169 ILE A O 1
ATOM 1333 N N . ARG A 1 170 ? -12.615 -2.546 -5.098 1.00 97.06 170 ARG A N 1
ATOM 1334 C CA . ARG A 1 170 ? -13.947 -3.163 -5.257 1.00 97.06 170 ARG A CA 1
ATOM 1335 C C . ARG A 1 170 ? -14.061 -4.572 -4.664 1.00 97.06 170 ARG A C 1
ATOM 1337 O O . ARG A 1 170 ? -15.164 -5.022 -4.387 1.00 97.06 170 ARG A O 1
ATOM 1344 N N . LYS A 1 171 ? -12.942 -5.291 -4.536 1.00 96.31 171 LYS A N 1
ATOM 1345 C CA . LYS A 1 171 ? -12.883 -6.676 -4.031 1.00 96.31 171 LYS A CA 1
ATOM 1346 C C . LYS A 1 171 ? -12.040 -6.813 -2.760 1.00 96.31 171 LYS A C 1
ATOM 1348 O O . LYS A 1 171 ? -11.758 -7.938 -2.348 1.00 96.31 171 LYS A O 1
ATOM 1353 N N . ALA A 1 172 ? -11.599 -5.696 -2.187 1.00 96.56 172 ALA A N 1
ATOM 1354 C CA . ALA A 1 172 ? -10.840 -5.674 -0.945 1.00 96.56 172 ALA A CA 1
ATOM 1355 C C . ALA A 1 172 ? -11.773 -5.836 0.264 1.00 96.56 172 ALA A C 1
ATOM 1357 O O . ALA A 1 172 ? -12.896 -5.330 0.252 1.00 96.56 172 ALA A O 1
ATOM 1358 N N . ASN A 1 173 ? -11.289 -6.507 1.311 1.00 94.44 173 ASN A N 1
ATOM 1359 C CA . ASN A 1 173 ? -12.018 -6.630 2.579 1.00 94.44 173 ASN A CA 1
ATOM 1360 C C . ASN A 1 173 ? -11.644 -5.519 3.554 1.00 94.44 173 ASN A C 1
ATOM 1362 O O . ASN A 1 173 ? -12.502 -5.036 4.285 1.00 94.44 173 ASN A O 1
ATOM 1366 N N . PHE A 1 174 ? -10.375 -5.110 3.547 1.00 96.69 174 PH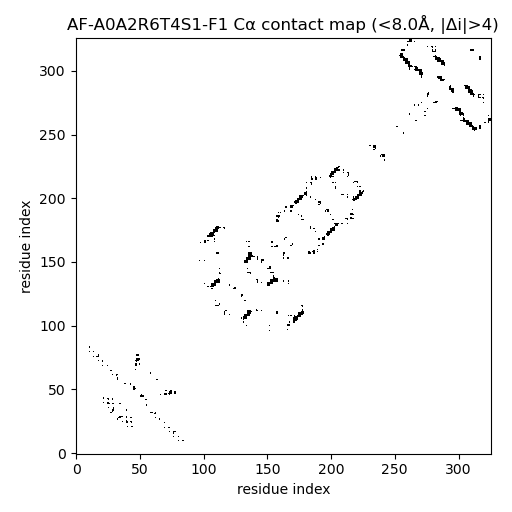E A N 1
ATOM 1367 C CA . PHE A 1 174 ? -9.843 -4.140 4.494 1.00 96.69 174 PHE A CA 1
ATOM 1368 C C . PHE A 1 174 ? -9.127 -3.002 3.774 1.00 96.69 174 PHE A C 1
ATOM 1370 O O . PHE A 1 174 ? -8.378 -3.228 2.819 1.00 96.69 174 PHE A O 1
ATOM 1377 N N . LEU A 1 175 ? -9.323 -1.791 4.284 1.00 98.06 175 LEU A N 1
ATOM 1378 C CA . LEU A 1 175 ? -8.560 -0.598 3.941 1.00 98.06 175 LEU A CA 1
ATOM 1379 C C . LEU A 1 175 ? -7.937 -0.049 5.219 1.00 98.06 175 LEU A C 1
ATOM 1381 O O . LEU A 1 175 ? -8.662 0.254 6.161 1.00 98.06 175 LEU A O 1
ATOM 1385 N N . ILE A 1 176 ? -6.617 0.103 5.248 1.00 98.19 176 ILE A N 1
ATOM 1386 C CA . ILE A 1 176 ? -5.896 0.689 6.379 1.00 98.19 176 ILE A CA 1
ATOM 1387 C C . ILE A 1 176 ? -5.227 1.978 5.912 1.00 98.19 176 ILE A C 1
ATOM 1389 O O . ILE A 1 176 ? -4.417 1.940 4.985 1.00 98.19 176 ILE A O 1
ATOM 1393 N N . THR A 1 177 ? -5.539 3.114 6.536 1.00 98.00 177 THR A N 1
ATOM 1394 C CA . THR A 1 177 ? -4.936 4.408 6.184 1.00 98.00 177 THR A CA 1
ATOM 1395 C C . THR A 1 177 ? -3.919 4.861 7.232 1.00 98.00 177 THR A C 1
ATOM 1397 O O . THR A 1 177 ? -4.239 5.062 8.401 1.00 98.00 177 THR A O 1
ATOM 1400 N N . CYS A 1 178 ? -2.679 5.048 6.782 1.00 96.88 178 CYS A N 1
ATOM 1401 C CA . CYS A 1 178 ? -1.505 5.445 7.568 1.00 96.88 178 CYS A CA 1
ATOM 1402 C C . CYS A 1 178 ? -0.932 6.806 7.105 1.00 96.88 178 CYS A C 1
ATOM 1404 O O . CYS A 1 178 ? 0.232 7.138 7.365 1.00 96.88 178 CYS A O 1
ATOM 1406 N N . VAL A 1 179 ? -1.724 7.581 6.361 1.00 96.12 179 VAL A N 1
ATOM 1407 C CA . VAL A 1 179 ? -1.364 8.897 5.807 1.00 96.12 179 VAL A CA 1
ATOM 1408 C C . VAL A 1 179 ? -1.876 10.031 6.707 1.00 96.12 179 VAL A C 1
ATOM 1410 O O . VAL A 1 179 ? -2.281 9.792 7.839 1.00 96.12 179 VAL A O 1
ATOM 1413 N N . GLU A 1 180 ? -1.804 11.277 6.246 1.00 95.94 180 GLU A N 1
ATOM 1414 C CA . GLU A 1 180 ? -2.393 12.432 6.940 1.00 95.94 180 GLU A CA 1
ATOM 1415 C C . GLU A 1 180 ? -3.921 12.300 7.054 1.00 95.94 180 GLU A C 1
ATOM 1417 O O . GLU A 1 180 ? -4.561 11.702 6.187 1.00 95.94 180 GLU A O 1
ATOM 1422 N N . ASP A 1 181 ? -4.515 12.860 8.110 1.00 96.25 181 ASP A N 1
ATOM 1423 C CA . ASP A 1 181 ? -5.934 12.655 8.442 1.00 96.25 181 ASP A CA 1
ATOM 1424 C C . ASP A 1 181 ? -6.878 13.141 7.330 1.00 96.25 181 ASP A C 1
ATOM 1426 O O . ASP A 1 181 ? -7.854 12.467 7.006 1.00 96.25 181 ASP A O 1
ATOM 1430 N N . SER A 1 182 ? -6.558 14.263 6.680 1.00 96.25 182 SER A N 1
ATOM 1431 C CA . SER A 1 182 ? -7.316 14.797 5.539 1.00 96.25 182 SER A CA 1
ATOM 1432 C C . SER A 1 182 ? -7.303 13.846 4.336 1.00 96.25 182 SER A C 1
ATOM 1434 O O . SER A 1 182 ? -8.345 13.556 3.748 1.00 96.25 182 SER A O 1
ATOM 1436 N N . SER A 1 183 ? -6.129 13.302 4.008 1.00 97.06 183 SER A N 1
ATOM 1437 C CA . SER A 1 183 ? -5.961 12.322 2.929 1.00 97.06 183 SER A CA 1
ATOM 1438 C C . SER A 1 183 ? -6.625 10.988 3.272 1.00 97.06 183 SER A C 1
ATOM 1440 O O . SER A 1 183 ? -7.212 10.352 2.400 1.00 97.06 183 SER A O 1
ATOM 1442 N N . SER A 1 184 ? -6.568 10.573 4.541 1.00 97.56 184 SER A N 1
ATOM 1443 C CA . SER A 1 184 ? -7.255 9.381 5.047 1.00 97.56 184 SER A CA 1
ATOM 1444 C C . SER A 1 184 ? -8.770 9.524 4.916 1.00 97.56 184 SER A C 1
ATOM 1446 O O . SER A 1 184 ? -9.414 8.635 4.369 1.00 97.56 184 SER A O 1
ATOM 1448 N N . ALA A 1 185 ? -9.334 10.655 5.350 1.00 97.50 185 ALA A N 1
ATOM 1449 C CA . ALA A 1 185 ? -10.759 10.954 5.229 1.00 97.50 185 ALA A CA 1
ATOM 1450 C C . ALA A 1 185 ? -11.233 10.867 3.772 1.00 97.50 185 ALA A C 1
ATOM 1452 O O . ALA A 1 185 ? -12.184 10.142 3.478 1.00 97.50 185 ALA A O 1
ATOM 1453 N N . PHE A 1 186 ? -10.532 11.544 2.856 1.00 97.44 186 PHE A N 1
ATOM 1454 C CA . PHE A 1 186 ? -10.858 11.513 1.431 1.00 97.44 186 PHE A CA 1
ATOM 1455 C C . PHE A 1 186 ? -10.740 10.097 0.847 1.00 97.44 186 PHE A C 1
ATOM 1457 O O . PHE A 1 186 ? -11.675 9.613 0.218 1.00 97.44 186 PHE A O 1
ATOM 1464 N N . CYS A 1 187 ? -9.629 9.400 1.110 1.00 97.94 187 CYS A N 1
ATOM 1465 C CA . CYS A 1 187 ? -9.406 8.026 0.653 1.00 97.94 187 CYS A CA 1
ATOM 1466 C C . CYS A 1 187 ? -10.540 7.087 1.090 1.00 97.94 187 CYS A C 1
ATOM 1468 O O . CYS A 1 187 ? -11.024 6.289 0.291 1.00 97.94 187 CYS A O 1
ATOM 1470 N N . ILE A 1 188 ? -11.002 7.204 2.339 1.00 98.25 188 ILE A N 1
ATOM 1471 C CA . ILE A 1 188 ? -12.090 6.379 2.876 1.00 98.25 188 ILE A CA 1
ATOM 1472 C C . ILE A 1 188 ? -13.417 6.708 2.192 1.00 98.25 188 ILE A C 1
ATOM 1474 O O . ILE A 1 188 ? -14.128 5.784 1.799 1.00 98.25 188 ILE A O 1
ATOM 1478 N N . MET A 1 189 ? -13.733 7.993 2.003 1.00 97.06 189 MET A N 1
ATOM 1479 C CA . MET A 1 189 ? -14.941 8.414 1.285 1.00 97.06 189 MET A CA 1
ATOM 1480 C C . MET A 1 189 ? -14.961 7.845 -0.134 1.00 97.06 189 MET A C 1
ATOM 1482 O O . MET A 1 189 ? -15.911 7.163 -0.508 1.00 97.06 189 MET A O 1
ATOM 1486 N N . THR A 1 190 ? -13.875 8.023 -0.887 1.00 97.38 190 THR A N 1
ATOM 1487 C CA . THR A 1 190 ? -13.756 7.465 -2.235 1.00 97.38 190 THR A CA 1
ATOM 1488 C C . THR A 1 190 ? -13.826 5.939 -2.214 1.00 97.38 190 THR A C 1
ATOM 1490 O O . THR A 1 190 ? -14.554 5.337 -2.995 1.00 97.38 190 THR A O 1
ATOM 1493 N N . ALA A 1 191 ? -13.132 5.268 -1.292 1.00 97.62 191 ALA A N 1
ATOM 1494 C CA . ALA A 1 191 ? -13.179 3.812 -1.195 1.00 97.62 191 ALA A CA 1
ATOM 1495 C C . ALA A 1 191 ? -14.602 3.278 -0.964 1.00 97.62 191 ALA A C 1
ATOM 1497 O O . ALA A 1 191 ? -14.952 2.238 -1.528 1.00 97.62 191 ALA A O 1
ATOM 1498 N N . ARG A 1 192 ? -15.433 3.995 -0.195 1.00 96.56 192 ARG A N 1
ATOM 1499 C CA . ARG A 1 192 ? -16.845 3.652 0.037 1.00 96.56 192 ARG A CA 1
ATOM 1500 C C . ARG A 1 192 ? -17.699 3.743 -1.221 1.00 96.56 192 ARG A C 1
ATOM 1502 O O . ARG A 1 192 ? -18.599 2.922 -1.375 1.00 96.56 192 ARG A O 1
ATOM 1509 N N . GLU A 1 193 ? -17.402 4.672 -2.126 1.00 96.19 193 GLU A N 1
ATOM 1510 C CA . GLU A 1 193 ? -18.084 4.765 -3.424 1.00 96.19 193 GLU A CA 1
ATOM 1511 C C . GLU A 1 193 ? -17.789 3.546 -4.308 1.00 96.19 193 GLU A C 1
ATOM 1513 O O . GLU A 1 193 ? -18.669 3.038 -5.004 1.00 96.19 193 GLU A O 1
ATOM 1518 N N . PHE A 1 194 ? -16.560 3.022 -4.255 1.00 96.12 194 PHE A N 1
ATOM 1519 C CA . PHE A 1 194 ? -16.191 1.812 -4.994 1.00 96.12 194 PHE A CA 1
ATOM 1520 C C . PHE A 1 194 ? -16.669 0.519 -4.327 1.00 96.12 194 PHE A C 1
ATOM 1522 O O . PHE A 1 194 ? -16.948 -0.462 -5.026 1.00 96.12 194 PHE A O 1
ATOM 1529 N N . ASN A 1 195 ? -16.678 0.486 -2.994 1.00 97.38 195 ASN A N 1
ATOM 1530 C CA . ASN A 1 195 ? -16.984 -0.680 -2.179 1.00 97.38 195 ASN A CA 1
ATOM 1531 C C . ASN A 1 195 ? -17.632 -0.248 -0.855 1.00 97.38 195 ASN A C 1
ATOM 1533 O O . ASN A 1 195 ? -16.947 0.026 0.133 1.00 97.38 195 ASN A O 1
ATOM 1537 N N . SER A 1 196 ? -18.964 -0.251 -0.807 1.00 95.75 196 SER A N 1
ATOM 1538 C CA . SER A 1 196 ? -19.725 0.143 0.385 1.00 95.75 196 SER A CA 1
ATOM 1539 C C . SER A 1 196 ? -19.450 -0.740 1.606 1.00 95.75 196 SER A C 1
ATOM 1541 O O . SER A 1 196 ? -19.617 -0.278 2.732 1.00 95.75 196 SER A O 1
ATOM 1543 N N . ASN A 1 197 ? -18.996 -1.981 1.401 1.00 95.12 197 ASN A N 1
ATOM 1544 C CA . ASN A 1 197 ? -18.818 -2.990 2.449 1.00 95.12 197 ASN A CA 1
ATOM 1545 C C . ASN A 1 197 ? -17.378 -3.091 2.969 1.00 95.12 197 ASN A C 1
ATOM 1547 O O . ASN A 1 197 ? -17.111 -3.908 3.846 1.00 95.12 197 ASN A O 1
ATOM 1551 N N . ILE A 1 198 ? -16.444 -2.291 2.446 1.00 97.12 198 ILE A N 1
ATOM 1552 C CA . ILE A 1 198 ? -15.042 -2.364 2.866 1.00 97.12 198 ILE A CA 1
ATOM 1553 C C . ILE A 1 198 ? -14.884 -2.043 4.356 1.00 97.12 198 ILE A C 1
ATOM 1555 O O . ILE A 1 198 ? -15.470 -1.084 4.852 1.00 97.12 198 ILE A O 1
ATOM 1559 N N . TYR A 1 199 ? -14.088 -2.811 5.092 1.00 97.50 199 TYR A N 1
ATOM 1560 C CA . TYR A 1 199 ? -13.791 -2.484 6.482 1.00 97.50 199 TYR A CA 1
ATOM 1561 C C . TYR A 1 199 ? -12.619 -1.495 6.542 1.00 97.50 199 TYR A C 1
ATOM 1563 O O . TYR A 1 199 ? -11.475 -1.851 6.259 1.00 97.50 199 TYR A O 1
ATOM 1571 N N . ALA A 1 200 ? -12.902 -0.234 6.864 1.00 98.19 200 ALA A N 1
ATOM 1572 C CA . ALA A 1 200 ? -11.926 0.850 6.866 1.00 98.19 200 ALA A CA 1
ATOM 1573 C C . ALA A 1 200 ? -11.393 1.128 8.281 1.00 98.19 200 ALA A C 1
ATOM 1575 O O . ALA A 1 200 ? -12.160 1.473 9.184 1.00 98.19 200 ALA A O 1
ATOM 1576 N N . ILE A 1 201 ? -10.075 1.022 8.447 1.00 98.19 201 ILE A N 1
ATOM 1577 C CA . ILE A 1 201 ? -9.327 1.343 9.664 1.00 98.19 201 ILE A CA 1
ATOM 1578 C C . ILE A 1 201 ? -8.473 2.579 9.379 1.00 98.19 201 ILE A C 1
ATOM 1580 O O . ILE A 1 201 ? -7.584 2.543 8.529 1.00 98.19 201 ILE A O 1
ATOM 1584 N N . ALA A 1 202 ? -8.722 3.670 10.095 1.00 97.62 202 ALA A N 1
ATOM 1585 C CA . ALA A 1 202 ? -7.945 4.898 9.971 1.00 97.62 202 ALA A CA 1
ATOM 1586 C C . ALA A 1 202 ? -7.019 5.082 11.173 1.00 97.62 202 ALA A C 1
ATOM 1588 O O . ALA A 1 202 ? -7.463 4.982 12.317 1.00 97.62 202 ALA A O 1
ATOM 1589 N N . ILE A 1 203 ? -5.748 5.397 10.931 1.00 95.88 203 ILE A N 1
ATOM 1590 C CA . ILE A 1 203 ? -4.812 5.771 11.993 1.00 95.88 203 ILE A CA 1
ATOM 1591 C C . ILE A 1 203 ? -4.760 7.297 12.071 1.00 95.88 203 ILE A C 1
ATOM 1593 O O . ILE A 1 203 ? -4.124 7.945 11.244 1.00 95.88 203 ILE A O 1
ATOM 1597 N N . ALA A 1 204 ? -5.447 7.854 13.066 1.00 93.62 204 ALA A N 1
ATOM 1598 C CA . ALA A 1 204 ? -5.517 9.282 13.329 1.00 93.62 204 ALA A CA 1
ATOM 1599 C C . ALA A 1 204 ? -4.204 9.803 13.921 1.00 93.62 204 ALA A C 1
ATOM 1601 O O . ALA A 1 204 ? -3.695 9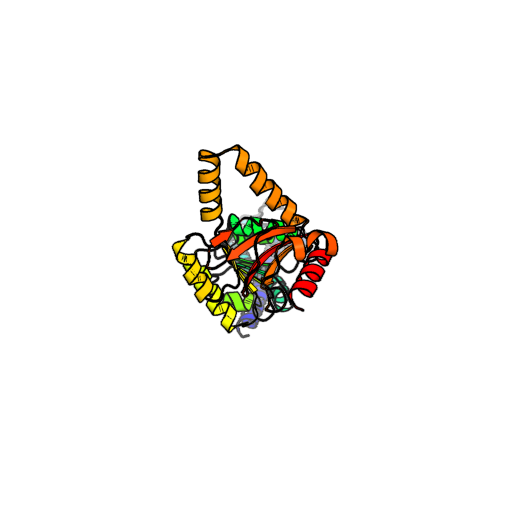.272 14.917 1.00 93.62 204 ALA A O 1
ATOM 1602 N N . ARG A 1 205 ? -3.691 10.884 13.335 1.00 90.94 205 ARG A N 1
ATOM 1603 C CA . ARG A 1 205 ? -2.537 11.623 13.859 1.00 90.94 205 ARG A CA 1
ATOM 1604 C C . ARG A 1 205 ? -2.956 12.653 14.898 1.00 90.94 205 ARG A C 1
ATOM 1606 O O . ARG A 1 205 ? -2.248 12.831 15.885 1.00 90.94 205 ARG A O 1
ATOM 1613 N N . GLU A 1 206 ? -4.124 13.263 14.712 1.00 87.69 206 GLU A N 1
ATOM 1614 C CA . GLU A 1 206 ? -4.677 14.261 15.622 1.00 87.69 206 GLU A CA 1
ATOM 1615 C C . GLU A 1 206 ? -5.984 13.783 16.264 1.00 87.69 206 GLU A C 1
ATOM 1617 O O . GLU A 1 206 ? -6.866 13.214 15.615 1.00 87.69 206 GLU A O 1
ATOM 1622 N N . THR A 1 207 ? -6.144 14.053 17.560 1.00 85.12 207 THR A N 1
ATOM 1623 C CA . THR A 1 207 ? -7.357 13.698 18.316 1.00 85.12 207 THR A CA 1
ATOM 1624 C C . THR A 1 207 ? -8.592 14.447 17.829 1.00 85.12 207 THR A C 1
ATOM 1626 O O . THR A 1 207 ? -9.682 13.875 17.770 1.00 85.12 207 THR A O 1
ATOM 1629 N N . SER A 1 208 ? -8.418 15.705 17.423 1.00 87.94 208 SER A N 1
ATOM 1630 C CA . SER A 1 208 ? -9.454 16.571 16.847 1.00 87.94 208 SER A CA 1
ATOM 1631 C C . SER A 1 208 ? -10.118 15.960 15.607 1.00 87.94 208 SER A C 1
ATOM 1633 O O . SER A 1 208 ? -11.311 16.166 15.378 1.00 87.94 208 SER A O 1
ATOM 1635 N N . ASN A 1 209 ? -9.384 15.153 14.836 1.00 90.62 209 ASN A N 1
ATOM 1636 C CA . ASN A 1 209 ? -9.847 14.601 13.564 1.00 90.62 209 ASN A CA 1
ATOM 1637 C C . ASN A 1 209 ? -10.502 13.221 13.681 1.00 90.62 209 ASN A C 1
ATOM 1639 O O . ASN A 1 209 ? -11.037 12.720 12.690 1.00 90.62 209 ASN A O 1
ATOM 1643 N N . ILE A 1 210 ? -10.540 12.615 14.874 1.00 90.31 210 ILE A N 1
ATOM 1644 C CA . ILE A 1 210 ? -11.142 11.286 15.081 1.00 90.31 210 ILE A CA 1
ATOM 1645 C C . ILE A 1 210 ? -12.601 11.263 14.609 1.00 90.31 210 ILE A C 1
ATOM 1647 O O . ILE A 1 210 ? -13.015 10.359 13.880 1.00 90.31 210 ILE A O 1
ATOM 1651 N N . ASN A 1 211 ? -13.384 12.274 14.991 1.00 90.56 211 ASN A N 1
ATOM 1652 C CA . ASN A 1 211 ? -14.792 12.360 14.604 1.00 90.56 211 ASN A CA 1
ATOM 1653 C C . ASN A 1 211 ? -14.962 12.615 13.102 1.00 90.56 211 ASN A C 1
ATOM 1655 O O . ASN A 1 211 ? -15.897 12.088 12.502 1.00 90.56 211 ASN A O 1
ATOM 1659 N N . ASN A 1 212 ? -14.046 13.361 12.480 1.00 93.81 212 ASN A N 1
ATOM 1660 C CA . ASN A 1 212 ? -14.062 13.587 11.035 1.00 93.81 212 ASN A CA 1
ATOM 1661 C C . ASN A 1 212 ? -13.808 12.277 10.279 1.00 93.81 212 ASN A C 1
ATOM 1663 O O . ASN A 1 212 ? -14.590 11.925 9.402 1.00 93.81 212 ASN A O 1
ATOM 1667 N N . LEU A 1 213 ? -12.803 11.497 10.688 1.00 96.06 213 LEU A N 1
ATOM 1668 C CA . LEU A 1 213 ? -12.498 10.191 10.095 1.00 96.06 213 LEU A CA 1
ATOM 1669 C C . LEU A 1 213 ? -13.662 9.197 10.234 1.00 96.06 213 LEU A C 1
ATOM 1671 O O . LEU A 1 213 ? -14.000 8.501 9.276 1.00 96.06 213 LEU A O 1
ATOM 1675 N N . LYS A 1 214 ? -14.332 9.171 11.394 1.00 94.75 214 LYS A N 1
ATOM 1676 C CA . LYS A 1 214 ? -15.557 8.374 11.586 1.00 94.75 214 LYS A CA 1
ATOM 1677 C C . LYS A 1 214 ? -16.674 8.816 10.638 1.00 94.75 214 LYS A C 1
ATOM 1679 O O . LYS A 1 214 ? -17.276 7.976 9.976 1.00 94.75 214 LYS A O 1
ATOM 1684 N N . ARG A 1 215 ? -16.925 10.126 10.529 1.00 95.12 215 ARG A N 1
ATOM 1685 C CA . ARG A 1 215 ? -17.951 10.690 9.630 1.00 95.12 215 ARG A CA 1
ATOM 1686 C C . ARG A 1 215 ? -17.663 10.421 8.155 1.00 95.12 215 ARG A C 1
ATOM 1688 O O . ARG A 1 215 ? -18.603 10.257 7.388 1.00 95.12 215 ARG A O 1
ATOM 1695 N N . SER A 1 216 ? -16.392 10.323 7.774 1.00 95.56 216 SER A N 1
ATOM 1696 C CA . SER A 1 216 ? -15.963 9.923 6.430 1.00 95.56 216 SER A CA 1
ATOM 1697 C C . SER A 1 216 ? -16.214 8.444 6.115 1.00 95.56 216 SER A C 1
ATOM 1699 O O . SER A 1 216 ? -16.061 8.038 4.968 1.00 95.56 216 SER A O 1
ATOM 1701 N N . GLY A 1 217 ? -16.618 7.637 7.102 1.00 95.19 217 GLY A N 1
ATOM 1702 C CA . GLY A 1 217 ? -16.977 6.232 6.919 1.00 95.19 217 GLY A CA 1
ATOM 1703 C C . GLY A 1 217 ? -15.921 5.240 7.403 1.00 95.19 217 GLY A C 1
ATOM 1704 O O . GLY A 1 217 ? -15.964 4.076 6.995 1.00 95.19 217 GLY A O 1
ATOM 1705 N N . ALA A 1 218 ? -14.973 5.659 8.250 1.00 96.88 218 ALA A N 1
ATOM 1706 C CA . ALA A 1 218 ? -14.080 4.729 8.937 1.00 96.88 218 ALA A CA 1
ATOM 1707 C C . ALA A 1 218 ? -14.888 3.849 9.905 1.00 96.88 218 ALA A C 1
ATOM 1709 O O . ALA A 1 218 ? -15.645 4.367 10.726 1.00 96.88 218 ALA A O 1
ATOM 1710 N N . ASN A 1 219 ? -14.713 2.527 9.840 1.00 97.06 219 ASN A N 1
ATOM 1711 C CA . ASN A 1 219 ? -15.307 1.616 10.823 1.00 97.06 219 ASN A CA 1
ATOM 1712 C C . ASN A 1 219 ? -14.580 1.717 12.162 1.00 97.06 219 ASN A C 1
ATOM 1714 O O . ASN A 1 219 ? -15.209 1.692 13.217 1.00 97.06 219 ASN A O 1
ATOM 1718 N N . GLN A 1 220 ? -13.255 1.851 12.106 1.00 95.62 220 GLN A N 1
ATOM 1719 C CA . GLN A 1 220 ? -12.408 1.976 13.278 1.00 95.62 220 GLN A CA 1
ATOM 1720 C C . GLN A 1 220 ? -11.415 3.115 13.082 1.00 95.62 220 GLN A C 1
ATOM 1722 O O . GLN A 1 220 ? -10.828 3.271 12.012 1.00 95.62 220 GLN A O 1
ATOM 1727 N N . VAL A 1 221 ? -11.222 3.909 14.133 1.00 93.25 221 VAL A N 1
ATOM 1728 C CA . VAL A 1 221 ? -10.209 4.963 14.168 1.00 93.25 221 VAL A CA 1
ATOM 1729 C C . VAL A 1 221 ? -9.291 4.698 1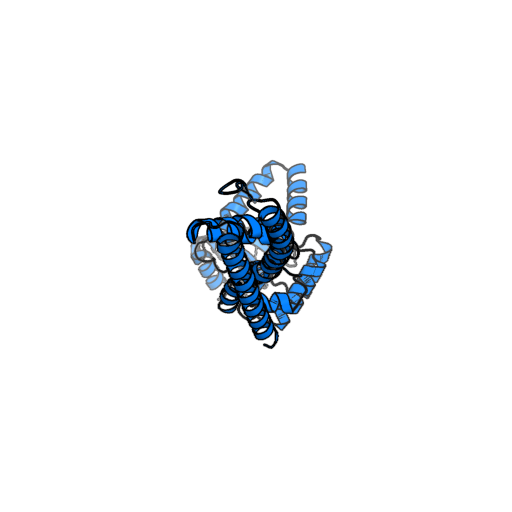5.352 1.00 93.25 221 VAL A C 1
ATOM 1731 O O . VAL A 1 221 ? -9.758 4.623 16.487 1.00 93.25 221 VAL A O 1
ATOM 1734 N N . LEU A 1 222 ? -8.000 4.535 15.078 1.00 92.12 222 LEU A N 1
ATOM 1735 C CA . LEU A 1 222 ? -6.952 4.335 16.075 1.00 92.12 222 LEU A CA 1
ATOM 1736 C C . LEU A 1 222 ? -6.195 5.650 16.262 1.00 92.12 222 LEU A C 1
ATOM 1738 O O . LEU A 1 222 ? -5.803 6.257 15.274 1.00 92.12 222 LEU A O 1
ATOM 1742 N N . SER A 1 223 ? -5.955 6.082 17.500 1.00 90.00 223 SER A N 1
ATOM 1743 C CA . SER A 1 223 ? -5.184 7.302 17.795 1.00 90.00 223 SER A CA 1
ATOM 1744 C C . SER A 1 223 ? -3.960 6.968 18.654 1.00 90.00 223 SER A C 1
ATOM 1746 O O . SER A 1 223 ? -3.966 7.185 19.867 1.00 90.00 223 SER A O 1
ATOM 1748 N N . PRO A 1 224 ? -2.902 6.387 18.058 1.00 85.75 224 PRO A N 1
ATOM 1749 C CA . PRO A 1 224 ? -1.750 5.915 18.819 1.00 85.75 224 PRO A CA 1
ATOM 1750 C C . PRO A 1 224 ? -1.034 7.056 19.547 1.00 85.75 224 PRO A C 1
ATOM 1752 O O . PRO A 1 224 ? -0.609 6.869 20.677 1.00 85.75 224 PRO A O 1
ATOM 1755 N N . TYR A 1 225 ? -0.952 8.250 18.953 1.00 85.12 225 TYR A N 1
ATOM 1756 C CA . TYR A 1 225 ? -0.285 9.400 19.572 1.00 85.12 225 TYR A CA 1
ATOM 1757 C C . TYR A 1 225 ? -0.990 9.872 20.844 1.00 85.12 225 TYR A C 1
ATOM 1759 O O . TYR A 1 225 ? -0.327 10.163 21.837 1.00 85.12 225 TYR A O 1
ATOM 1767 N N . HIS A 1 226 ? -2.325 9.886 20.843 1.00 79.94 226 HIS A N 1
ATOM 1768 C CA . HIS A 1 226 ? -3.098 10.182 22.043 1.00 79.94 226 HIS A CA 1
ATOM 1769 C C . HIS A 1 226 ? -2.913 9.102 23.103 1.00 79.94 226 HIS A C 1
ATOM 1771 O O . HIS A 1 226 ? -2.594 9.419 24.242 1.00 79.94 226 HIS A O 1
ATOM 1777 N N . ASN A 1 227 ? -3.025 7.831 22.707 1.00 77.75 227 ASN A N 1
ATOM 1778 C CA . ASN A 1 227 ? -2.859 6.702 23.620 1.00 77.75 227 ASN A CA 1
ATOM 1779 C C . ASN A 1 227 ? -1.465 6.695 24.267 1.00 77.75 227 ASN A C 1
ATOM 1781 O O . ASN A 1 227 ? -1.342 6.436 25.461 1.00 77.75 227 ASN A O 1
ATOM 1785 N N . ILE A 1 228 ? -0.419 7.016 23.496 1.00 81.12 228 ILE A N 1
ATOM 1786 C CA . ILE A 1 228 ? 0.952 7.155 24.000 1.00 81.12 228 ILE A CA 1
ATOM 1787 C C . ILE A 1 228 ? 1.040 8.332 24.974 1.00 81.12 228 ILE A C 1
ATOM 1789 O O . ILE A 1 228 ? 1.600 8.164 26.052 1.00 81.12 228 ILE A O 1
ATOM 1793 N N . ALA A 1 229 ? 0.468 9.494 24.645 1.00 81.94 229 ALA A N 1
ATOM 1794 C CA . ALA A 1 229 ? 0.474 10.653 25.538 1.00 81.94 229 ALA A CA 1
ATOM 1795 C C . ALA A 1 229 ? -0.232 10.355 26.871 1.00 81.94 229 ALA A C 1
ATOM 1797 O O . ALA A 1 229 ? 0.316 10.644 27.932 1.00 81.94 229 ALA A O 1
ATOM 1798 N N . THR A 1 230 ? -1.394 9.699 26.833 1.00 75.31 230 THR A N 1
ATOM 1799 C CA . THR A 1 230 ? -2.097 9.234 28.035 1.00 75.31 230 THR A CA 1
ATOM 1800 C C . THR A 1 230 ? -1.259 8.224 28.818 1.00 75.31 230 THR A C 1
ATOM 1802 O O . THR A 1 230 ? -1.188 8.316 30.040 1.00 75.31 230 THR A O 1
ATOM 1805 N N . LYS A 1 231 ? -0.570 7.289 28.144 1.00 69.56 231 LYS A N 1
ATOM 1806 C CA . LYS A 1 231 ? 0.328 6.332 28.816 1.00 69.56 231 LYS A CA 1
ATOM 1807 C C . LYS A 1 231 ? 1.495 7.048 29.505 1.00 69.56 231 LYS A C 1
ATOM 1809 O O . LYS A 1 231 ? 1.850 6.673 30.615 1.00 69.56 231 LYS A O 1
ATOM 1814 N N . VAL A 1 232 ? 2.066 8.081 28.885 1.00 77.25 232 VAL A N 1
ATOM 1815 C CA . VAL A 1 232 ? 3.139 8.899 29.478 1.00 77.25 232 VAL A CA 1
ATOM 1816 C C . VAL A 1 232 ? 2.638 9.647 30.713 1.00 77.25 232 VAL A C 1
ATOM 1818 O O . VAL A 1 232 ? 3.309 9.624 31.737 1.00 77.25 232 VAL A O 1
ATOM 1821 N N . ASP A 1 233 ? 1.455 10.259 30.655 1.00 77.12 233 ASP A N 1
ATOM 1822 C CA . ASP A 1 233 ? 0.859 10.945 31.809 1.00 77.12 233 ASP A CA 1
ATOM 1823 C C . ASP A 1 233 ? 0.600 9.980 32.980 1.00 77.12 233 ASP A C 1
ATOM 1825 O O . ASP A 1 233 ? 0.970 10.249 34.123 1.00 77.12 233 ASP A O 1
ATOM 1829 N N . ILE A 1 234 ? 0.065 8.792 32.688 1.00 70.62 234 ILE A N 1
ATOM 1830 C CA . ILE A 1 234 ? -0.101 7.723 33.681 1.00 70.62 234 ILE A CA 1
ATOM 1831 C C . ILE A 1 234 ? 1.254 7.314 34.272 1.00 70.62 234 ILE A C 1
ATOM 1833 O O . ILE A 1 234 ? 1.372 7.184 35.486 1.00 70.62 234 ILE A O 1
ATOM 1837 N N . LEU A 1 235 ? 2.282 7.141 33.437 1.00 68.19 235 LEU A N 1
ATOM 1838 C CA . LEU A 1 235 ? 3.632 6.769 33.867 1.00 68.19 235 LEU A CA 1
ATOM 1839 C C . LEU A 1 235 ? 4.275 7.819 34.775 1.00 68.19 235 LEU A C 1
ATOM 1841 O O . LEU A 1 235 ? 4.953 7.453 35.731 1.00 68.19 235 LEU A O 1
ATOM 1845 N N . LEU A 1 236 ? 4.058 9.105 34.497 1.00 75.88 236 LEU A N 1
ATOM 1846 C CA . LEU A 1 236 ? 4.568 10.196 35.328 1.00 75.88 236 LEU A CA 1
ATOM 1847 C C . LEU A 1 236 ? 3.906 10.217 36.710 1.00 75.88 236 LEU A C 1
ATOM 1849 O O . LEU A 1 236 ? 4.571 10.512 37.701 1.00 75.88 236 LEU A O 1
ATOM 1853 N N . ASN A 1 237 ? 2.619 9.874 36.781 1.00 74.69 237 ASN A N 1
ATOM 1854 C CA . ASN A 1 237 ? 1.847 9.902 38.023 1.00 74.69 237 ASN A CA 1
ATOM 1855 C C . ASN A 1 237 ? 1.915 8.583 38.813 1.00 74.69 237 ASN A C 1
ATOM 1857 O O . ASN A 1 237 ? 1.809 8.585 40.039 1.00 74.69 237 ASN A O 1
ATOM 1861 N N . ASN A 1 238 ? 2.074 7.446 38.131 1.00 68.44 238 ASN A N 1
ATOM 1862 C CA . ASN A 1 238 ? 2.117 6.116 38.731 1.00 68.44 238 ASN A CA 1
ATOM 1863 C C . ASN A 1 238 ? 2.867 5.100 37.832 1.00 68.44 238 ASN A C 1
ATOM 1865 O O . ASN A 1 238 ? 2.231 4.327 37.103 1.00 68.44 238 ASN A O 1
ATOM 1869 N N . PRO A 1 239 ? 4.213 5.042 37.908 1.00 65.12 239 PRO A N 1
ATOM 1870 C CA . PRO A 1 239 ? 5.049 4.200 37.044 1.00 65.12 239 PRO A CA 1
ATOM 1871 C C . PRO A 1 239 ? 4.699 2.701 37.069 1.00 65.12 239 PRO A C 1
ATOM 1873 O O . PRO A 1 239 ? 4.833 2.024 36.056 1.00 65.12 239 PRO A O 1
ATOM 1876 N N . VAL A 1 240 ? 4.192 2.188 38.199 1.00 60.25 240 VAL A N 1
ATOM 1877 C CA . VAL A 1 240 ? 3.858 0.762 38.405 1.00 60.25 240 VAL A CA 1
ATOM 1878 C C . VAL A 1 240 ? 2.595 0.338 37.634 1.00 60.25 240 VAL A C 1
ATOM 1880 O O . VAL A 1 240 ? 2.396 -0.836 37.337 1.00 60.25 240 VAL A O 1
ATOM 1883 N N . SER A 1 241 ? 1.727 1.285 37.264 1.00 58.38 241 SER A N 1
ATOM 1884 C CA . SER A 1 241 ? 0.469 0.995 36.554 1.00 58.38 241 SER A CA 1
ATOM 1885 C C . SER A 1 241 ? 0.638 0.701 35.053 1.00 58.38 241 SER A C 1
ATOM 1887 O O . SER A 1 241 ? -0.253 0.117 34.434 1.00 58.38 241 SER A O 1
ATOM 1889 N N . SER A 1 242 ? 1.791 1.048 34.472 1.00 50.59 242 SER A N 1
ATOM 1890 C CA . SER A 1 242 ? 2.127 0.771 33.068 1.00 50.59 242 SER A CA 1
ATOM 1891 C C . SER A 1 242 ? 2.235 -0.720 32.768 1.00 50.59 242 SER A C 1
ATOM 1893 O O . SER A 1 242 ? 1.740 -1.166 31.730 1.00 50.59 242 SER A O 1
ATOM 1895 N N . ASP A 1 243 ? 2.806 -1.484 33.700 1.00 55.94 243 ASP A N 1
ATOM 1896 C CA . ASP A 1 243 ? 2.971 -2.932 33.565 1.00 55.94 243 ASP A CA 1
ATOM 1897 C C . ASP A 1 243 ? 1.609 -3.630 33.464 1.00 55.94 243 ASP A C 1
ATOM 1899 O O . ASP A 1 243 ? 1.443 -4.574 32.701 1.00 55.94 243 ASP A 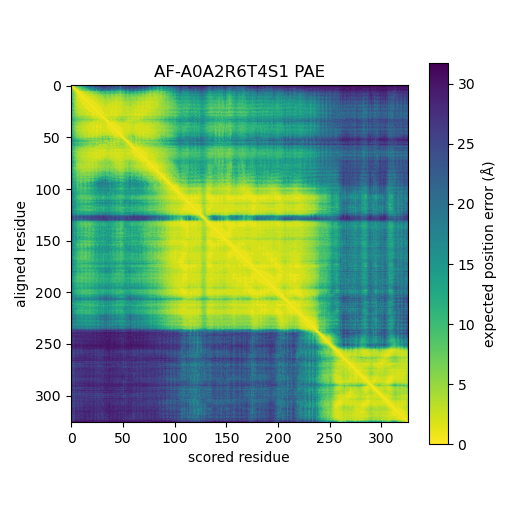O 1
ATOM 1903 N N . ILE A 1 244 ? 0.585 -3.112 34.151 1.00 57.22 244 ILE A N 1
ATOM 1904 C CA . ILE A 1 244 ? -0.777 -3.661 34.099 1.00 57.22 244 ILE A CA 1
ATOM 1905 C C . ILE A 1 244 ? -1.404 -3.451 32.713 1.00 57.22 244 ILE A C 1
ATOM 1907 O O . ILE A 1 244 ? -2.038 -4.360 32.183 1.00 57.22 244 ILE A O 1
ATOM 1911 N N . ALA A 1 245 ? -1.227 -2.277 32.099 1.00 52.81 245 ALA A N 1
ATOM 1912 C CA . ALA A 1 245 ? -1.766 -1.997 30.765 1.00 52.81 245 ALA A CA 1
ATOM 1913 C C . ALA A 1 245 ? -1.066 -2.818 29.666 1.00 52.81 245 ALA A C 1
ATOM 1915 O O . ALA A 1 245 ? -1.706 -3.238 28.703 1.00 52.81 245 ALA A O 1
ATOM 1916 N N . GLU A 1 246 ? 0.235 -3.063 29.820 1.00 56.03 246 GLU A N 1
ATOM 1917 C CA . GLU A 1 246 ? 1.027 -3.907 28.920 1.00 56.03 246 GLU A CA 1
ATOM 1918 C C . GLU A 1 246 ? 0.633 -5.378 29.036 1.00 56.03 246 GLU A C 1
ATOM 1920 O O . GLU A 1 246 ? 0.345 -6.015 28.026 1.00 56.03 246 GLU A O 1
ATOM 1925 N N . VAL A 1 247 ? 0.461 -5.864 30.268 1.00 58.16 247 VAL A N 1
ATOM 1926 C CA . VAL A 1 247 ? -0.087 -7.195 30.549 1.00 58.16 247 VAL A CA 1
ATOM 1927 C C . VAL A 1 247 ? -1.491 -7.348 29.959 1.00 58.16 247 VAL A C 1
ATOM 1929 O O . VAL A 1 247 ? -1.782 -8.379 29.368 1.00 58.16 247 VAL A O 1
ATOM 1932 N N . ILE A 1 248 ? -2.366 -6.336 30.032 1.00 59.66 248 ILE A N 1
ATOM 1933 C CA . ILE A 1 248 ? -3.691 -6.385 29.379 1.00 59.66 248 ILE A CA 1
ATOM 1934 C C . ILE A 1 248 ? -3.560 -6.455 27.848 1.00 59.66 248 ILE A C 1
ATOM 1936 O O . ILE A 1 248 ? -4.302 -7.202 27.207 1.00 59.66 248 ILE A O 1
ATOM 1940 N N . GLY A 1 249 ? -2.618 -5.713 27.259 1.00 56.28 249 GLY A N 1
ATOM 1941 C CA . GLY A 1 249 ? -2.331 -5.750 25.823 1.00 56.28 249 GLY A CA 1
ATOM 1942 C C . GLY A 1 249 ? -1.832 -7.118 25.348 1.00 56.28 249 GLY A C 1
ATOM 1943 O O . GLY A 1 249 ? -2.349 -7.648 24.365 1.00 56.28 249 GLY A O 1
ATOM 1944 N N . GLU A 1 250 ? -0.890 -7.726 26.073 1.00 56.03 250 GLU A N 1
ATOM 1945 C CA . GLU A 1 250 ? -0.409 -9.089 25.805 1.00 56.03 250 GLU A CA 1
ATOM 1946 C C . GLU A 1 250 ? -1.501 -10.137 26.037 1.00 56.03 250 GLU A C 1
ATOM 1948 O O . GLU A 1 250 ? -1.663 -11.068 25.243 1.00 56.03 250 GLU A O 1
ATOM 1953 N N . LEU A 1 251 ? -2.313 -9.961 27.083 1.00 51.84 251 LEU A N 1
ATOM 1954 C CA . LEU A 1 251 ? -3.458 -10.822 27.338 1.00 51.84 251 LEU A CA 1
ATOM 1955 C C . LEU A 1 251 ? -4.487 -10.735 26.206 1.00 51.84 251 LEU A C 1
ATOM 1957 O O . LEU A 1 251 ? -5.043 -11.773 25.873 1.00 51.84 251 LEU A O 1
ATOM 1961 N N . GLY A 1 252 ? -4.704 -9.575 25.574 1.00 48.09 252 GLY A N 1
ATOM 1962 C CA . GLY A 1 252 ? -5.597 -9.413 24.415 1.00 48.09 252 GLY A CA 1
ATOM 1963 C C . GLY A 1 252 ? -5.142 -10.100 23.130 1.00 48.09 252 GLY A C 1
ATOM 1964 O O . GLY A 1 252 ? -5.969 -10.360 22.261 1.00 48.09 252 GLY A O 1
ATOM 1965 N N . GLY A 1 253 ? -3.867 -10.486 23.031 1.00 49.56 253 GLY A N 1
ATOM 1966 C CA . GLY A 1 253 ? -3.411 -11.415 21.994 1.00 49.56 253 GLY A CA 1
ATOM 1967 C C . GLY A 1 253 ? -3.927 -12.849 22.194 1.00 49.56 253 GLY A C 1
ATOM 1968 O O . GLY A 1 253 ? -4.050 -13.589 21.222 1.00 49.56 253 GLY A O 1
ATOM 1969 N N . ASN A 1 254 ? -4.265 -13.226 23.435 1.00 48.28 254 ASN A N 1
ATOM 1970 C CA . ASN A 1 254 ? -4.699 -14.576 23.830 1.00 48.28 254 ASN A CA 1
ATOM 1971 C C . ASN A 1 254 ? -6.135 -14.646 24.391 1.00 48.28 254 ASN A C 1
ATOM 1973 O O . ASN A 1 254 ? -6.656 -15.742 24.595 1.00 48.28 254 ASN A O 1
ATOM 1977 N N . HIS A 1 255 ? -6.772 -13.506 24.654 1.00 60.53 255 HIS A N 1
ATOM 1978 C CA . HIS A 1 255 ? -8.099 -13.396 25.249 1.00 60.53 255 HIS A CA 1
ATOM 1979 C C . HIS A 1 255 ? -8.966 -12.473 24.400 1.00 60.53 255 HIS A C 1
ATOM 1981 O O . HIS A 1 255 ? -8.565 -11.384 23.995 1.00 60.53 255 HIS A O 1
ATOM 1987 N N . TYR A 1 256 ? -10.179 -12.932 24.149 1.00 68.44 256 TYR A N 1
ATOM 1988 C CA . TYR A 1 256 ? -11.216 -12.238 23.426 1.00 68.44 256 TYR A CA 1
ATOM 1989 C C . TYR A 1 256 ? -11.892 -11.211 24.341 1.00 68.44 256 TYR A C 1
ATOM 1991 O O . TYR A 1 256 ? -12.290 -11.527 25.468 1.00 68.44 256 TYR A O 1
ATOM 1999 N N . PHE A 1 257 ? -12.000 -9.977 23.852 1.00 82.06 257 PHE A N 1
ATOM 2000 C CA . PHE A 1 257 ? -12.674 -8.876 24.530 1.00 82.06 257 PHE A CA 1
ATOM 2001 C C . PHE A 1 257 ? -13.946 -8.529 23.775 1.00 82.06 257 PHE A C 1
ATOM 2003 O O . PHE A 1 257 ? -13.892 -8.195 22.591 1.00 82.06 257 PHE A O 1
ATOM 2010 N N . GLU A 1 258 ? -15.079 -8.542 24.467 1.00 84.12 258 GLU A N 1
ATOM 2011 C CA . GLU A 1 258 ? -16.349 -8.159 23.861 1.00 84.12 258 GLU A CA 1
ATOM 2012 C C . GLU A 1 258 ? -17.201 -7.335 24.818 1.00 84.12 258 GLU A C 1
ATOM 2014 O O . GLU A 1 2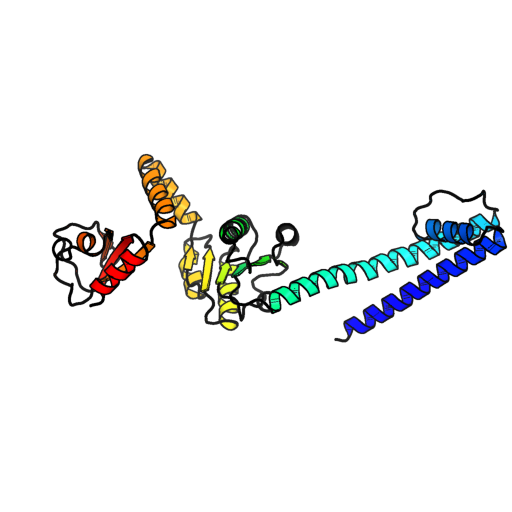58 ? -17.011 -7.317 26.037 1.00 84.12 258 GLU A O 1
ATOM 2019 N N . LYS A 1 259 ? -18.141 -6.606 24.229 1.00 88.06 259 LYS A N 1
ATOM 2020 C CA . LYS A 1 259 ? -19.074 -5.744 24.928 1.00 88.06 259 LYS A CA 1
ATOM 2021 C C . LYS A 1 259 ? -20.472 -6.322 24.790 1.00 88.06 259 LYS A C 1
ATOM 2023 O O . LYS A 1 259 ? -21.009 -6.366 23.688 1.00 88.06 259 LYS A O 1
ATOM 2028 N N . ALA A 1 260 ? -21.069 -6.694 25.912 1.00 89.00 260 ALA A N 1
ATOM 2029 C CA . ALA A 1 260 ? -22.437 -7.186 25.964 1.00 89.00 260 ALA A CA 1
ATOM 2030 C C . ALA A 1 260 ? -23.357 -6.134 26.588 1.00 89.00 260 ALA A C 1
ATOM 2032 O O . ALA A 1 260 ? -22.945 -5.379 27.471 1.00 89.00 260 ALA A O 1
ATOM 2033 N N . ARG A 1 261 ? -24.605 -6.070 26.127 1.00 90.81 261 ARG A N 1
ATOM 2034 C CA . ARG A 1 261 ? -25.618 -5.175 26.689 1.00 90.81 261 ARG A CA 1
ATOM 2035 C C . ARG A 1 261 ? -26.564 -5.973 27.579 1.00 90.81 261 ARG A C 1
ATOM 2037 O O . ARG A 1 261 ? -27.002 -7.046 27.182 1.00 90.81 261 ARG A O 1
ATOM 2044 N N . VAL A 1 262 ? -26.877 -5.437 28.754 1.00 90.31 262 VAL A N 1
ATOM 2045 C CA . VAL A 1 262 ? -27.861 -6.027 29.669 1.00 90.31 262 VAL A CA 1
ATOM 2046 C C . VAL A 1 262 ? -29.267 -5.851 29.089 1.00 90.31 262 VAL A C 1
ATOM 2048 O O . VAL A 1 262 ? -29.673 -4.731 28.755 1.00 90.31 262 VAL A O 1
ATOM 2051 N N . ASN A 1 263 ? -29.993 -6.959 28.957 1.00 87.75 263 ASN A N 1
ATOM 2052 C CA . ASN A 1 263 ? -31.377 -7.004 28.489 1.00 87.75 263 ASN A CA 1
ATOM 2053 C C . ASN A 1 263 ? -32.383 -6.760 29.635 1.00 87.75 263 ASN A C 1
ATOM 2055 O O . ASN A 1 263 ? -32.002 -6.476 30.768 1.00 87.75 263 ASN A O 1
ATOM 2059 N N . GLU A 1 264 ? -33.684 -6.834 29.338 1.00 86.75 264 GLU A N 1
ATOM 2060 C CA . GLU A 1 264 ? -34.729 -6.650 30.356 1.00 86.75 264 GLU A CA 1
ATOM 2061 C C . GLU A 1 264 ? -34.836 -7.814 31.345 1.00 86.75 264 GLU A C 1
ATOM 2063 O O . GLU A 1 264 ? -35.143 -7.560 32.504 1.00 86.75 264 GLU A O 1
ATOM 2068 N N . GLU A 1 265 ? -34.559 -9.055 30.931 1.00 84.38 265 GLU A N 1
ATOM 2069 C CA . GLU A 1 265 ? -34.679 -10.227 31.815 1.00 84.38 265 GLU A CA 1
ATOM 2070 C C . GLU A 1 265 ? -33.634 -10.226 32.939 1.00 84.38 265 GLU A C 1
ATOM 2072 O O . GLU A 1 265 ? -33.892 -10.708 34.040 1.00 84.38 265 GLU A O 1
ATOM 2077 N N . ILE A 1 266 ? -32.456 -9.662 32.671 1.00 87.25 266 ILE A N 1
ATOM 2078 C CA . ILE A 1 266 ? -31.321 -9.634 33.603 1.00 87.25 266 ILE A CA 1
ATOM 2079 C C . ILE A 1 266 ? -31.249 -8.297 34.351 1.00 87.25 266 ILE A C 1
ATOM 2081 O O . ILE A 1 266 ? -30.588 -8.192 35.390 1.00 87.25 266 ILE A O 1
ATOM 2085 N N . ALA A 1 267 ? -31.942 -7.266 33.862 1.00 88.88 267 ALA A N 1
ATOM 2086 C CA . ALA A 1 267 ? -32.058 -5.999 34.568 1.00 88.88 267 ALA A CA 1
ATOM 2087 C C . ALA A 1 267 ? -32.704 -6.209 35.950 1.00 88.88 267 ALA A C 1
ATOM 2089 O O . ALA A 1 267 ? -33.749 -6.835 36.084 1.00 88.88 267 ALA A O 1
ATOM 2090 N N . GLY A 1 268 ? -32.071 -5.662 36.986 1.00 89.38 268 GLY A N 1
ATOM 2091 C CA . GLY A 1 268 ? -32.461 -5.837 38.386 1.00 89.38 268 GLY A CA 1
ATOM 2092 C C . GLY A 1 268 ? -31.750 -6.985 39.104 1.00 89.38 268 GLY A C 1
ATOM 2093 O O . GLY A 1 268 ? -31.814 -7.039 40.325 1.00 89.38 268 GLY A O 1
ATOM 2094 N N . THR A 1 269 ? -31.030 -7.860 38.393 1.00 92.75 269 THR A N 1
ATOM 2095 C CA . THR A 1 269 ? -30.159 -8.855 39.039 1.00 92.75 269 THR A CA 1
ATOM 2096 C C . THR A 1 269 ? -28.821 -8.244 39.440 1.00 92.75 269 THR A C 1
ATOM 2098 O O . THR A 1 269 ? -28.301 -7.332 38.785 1.00 92.75 269 THR A O 1
ATOM 2101 N N . THR A 1 270 ? -28.237 -8.756 40.519 1.00 94.25 270 THR A N 1
ATOM 2102 C CA . THR A 1 270 ? -26.872 -8.398 40.919 1.00 94.25 270 THR A CA 1
ATOM 2103 C C . THR A 1 270 ? -25.830 -9.191 40.130 1.00 94.25 270 THR A C 1
ATOM 2105 O O . THR A 1 270 ? -26.095 -10.285 39.621 1.00 94.25 270 THR A O 1
ATOM 2108 N N . ILE A 1 271 ? -24.596 -8.682 40.056 1.00 91.31 271 ILE A N 1
ATOM 2109 C CA . ILE A 1 271 ? -23.480 -9.419 39.432 1.00 91.31 271 ILE A CA 1
ATOM 2110 C C . ILE A 1 271 ? -23.290 -10.795 40.090 1.00 91.31 271 ILE A C 1
ATOM 2112 O O . ILE A 1 271 ? -22.996 -11.780 39.404 1.00 91.31 271 ILE A O 1
ATOM 2116 N N . ARG A 1 272 ? -23.464 -10.867 41.414 1.00 92.00 272 ARG A N 1
ATOM 2117 C CA . ARG A 1 272 ? -23.395 -12.104 42.193 1.00 92.00 272 ARG A CA 1
ATOM 2118 C C . ARG A 1 272 ? -24.461 -13.104 41.760 1.00 92.00 272 ARG A C 1
ATOM 2120 O O . ARG A 1 272 ? -24.120 -14.251 41.514 1.00 92.00 272 ARG A O 1
ATOM 2127 N N . GLU A 1 273 ? -25.715 -12.682 41.634 1.00 91.88 273 GLU A N 1
ATOM 2128 C CA . GLU A 1 273 ? -26.820 -13.559 41.214 1.00 91.88 273 GLU A CA 1
ATOM 2129 C C . GLU A 1 273 ? -26.683 -14.027 39.764 1.00 91.88 273 GLU A C 1
ATOM 2131 O O . GLU A 1 273 ? -27.038 -15.160 39.425 1.00 91.88 273 GLU A O 1
ATOM 2136 N N . LEU A 1 274 ? -26.119 -13.179 38.899 1.00 89.75 274 LEU A N 1
ATOM 2137 C CA . LEU A 1 274 ? -25.837 -13.555 37.521 1.00 89.75 274 LEU A CA 1
ATOM 2138 C C . LEU A 1 274 ? -24.860 -14.747 37.458 1.00 89.75 274 LEU A C 1
ATOM 2140 O O . LEU A 1 274 ? -24.997 -15.596 36.567 1.00 89.75 274 LEU A O 1
ATOM 2144 N N . SER A 1 275 ? -23.906 -14.842 38.400 1.00 91.06 275 SER A N 1
ATOM 2145 C CA . SER A 1 275 ? -22.859 -15.883 38.475 1.00 91.06 275 SER A CA 1
ATOM 2146 C C . SER A 1 275 ? -22.171 -16.133 37.125 1.00 91.06 275 SER A C 1
ATOM 2148 O O . SER A 1 275 ? -21.852 -17.269 36.766 1.00 91.06 275 SER A O 1
ATOM 2150 N N . LEU A 1 276 ? -21.957 -15.073 36.333 1.00 90.56 276 LEU A N 1
ATOM 2151 C CA . LEU A 1 276 ? -21.502 -15.200 34.942 1.00 90.56 276 LEU A CA 1
ATOM 2152 C C . LEU A 1 276 ? -20.172 -15.958 34.854 1.00 90.56 276 LEU A C 1
ATOM 2154 O O . LEU A 1 276 ? -20.035 -16.899 34.076 1.00 90.56 276 LEU A O 1
ATOM 2158 N N . ARG A 1 277 ? -19.226 -15.609 35.732 1.00 90.75 277 ARG A N 1
ATOM 2159 C CA . ARG A 1 277 ? -17.906 -16.241 35.787 1.00 90.75 277 ARG A CA 1
ATOM 2160 C C . ARG A 1 277 ? -17.973 -17.729 36.124 1.00 90.75 277 ARG A C 1
ATOM 2162 O O . ARG A 1 277 ? -17.219 -18.499 35.552 1.00 90.75 277 ARG A O 1
ATOM 2169 N N . GLU A 1 278 ? -18.870 -18.155 37.005 1.00 90.25 278 GLU A N 1
ATOM 2170 C CA . GLU A 1 278 ? -19.017 -19.579 37.341 1.00 90.25 278 GLU A CA 1
ATOM 2171 C C . GLU A 1 278 ? -19.627 -20.369 36.178 1.00 90.25 278 GLU A C 1
ATOM 2173 O O . GLU A 1 278 ? -19.230 -21.502 35.914 1.00 90.25 278 GLU A O 1
ATOM 2178 N N . LYS A 1 279 ? -20.568 -19.758 35.451 1.00 91.38 279 LYS A N 1
ATOM 2179 C CA . LYS A 1 279 ? -21.274 -20.396 34.331 1.00 91.38 279 LYS A CA 1
ATOM 2180 C C . LYS A 1 279 ? -20.423 -20.487 33.066 1.00 91.38 279 LYS A C 1
ATOM 2182 O O . LYS A 1 279 ? -20.569 -21.443 32.303 1.00 91.38 279 LYS A O 1
ATOM 2187 N N . THR A 1 280 ? -19.575 -19.490 32.807 1.00 91.69 280 THR A N 1
ATOM 2188 C CA . THR A 1 280 ? -18.888 -19.354 31.510 1.00 91.69 280 THR A CA 1
ATOM 2189 C C . THR A 1 280 ? -17.384 -19.169 31.605 1.00 91.69 280 THR A C 1
ATOM 2191 O O . THR A 1 280 ? -16.742 -19.135 30.564 1.00 91.69 280 THR A O 1
ATOM 2194 N N . ASN A 1 281 ? -16.817 -19.048 32.809 1.00 89.75 281 ASN A N 1
ATOM 2195 C CA . ASN A 1 281 ? -15.422 -18.661 33.050 1.00 89.75 281 ASN A CA 1
ATOM 2196 C C . ASN A 1 281 ? -15.056 -17.252 32.522 1.00 89.75 281 ASN A C 1
ATOM 2198 O O . ASN A 1 281 ? -13.895 -16.852 32.530 1.00 89.75 281 ASN A O 1
ATOM 2202 N N . THR A 1 282 ? -16.052 -16.457 32.116 1.00 90.75 282 THR A N 1
ATOM 2203 C CA . THR A 1 282 ? -15.867 -15.088 31.617 1.00 90.75 282 THR A CA 1
ATOM 2204 C C . THR A 1 282 ? -15.789 -14.092 32.767 1.00 90.75 282 THR A C 1
ATOM 2206 O O . THR A 1 282 ? -16.600 -14.128 33.693 1.00 90.75 282 THR A O 1
ATOM 2209 N N . SER A 1 283 ? -14.840 -13.160 32.700 1.00 90.19 283 SER A N 1
ATOM 2210 C CA . SER A 1 283 ? -14.706 -12.089 33.690 1.00 90.19 283 SER A CA 1
ATOM 2211 C C . SER A 1 283 ? -15.369 -10.803 33.202 1.00 90.19 283 SER A C 1
ATOM 2213 O O . SER A 1 283 ? -15.130 -10.370 32.077 1.00 90.19 283 SER A O 1
ATOM 2215 N N . ILE A 1 284 ? -16.172 -10.173 34.065 1.00 91.75 284 ILE A N 1
ATOM 2216 C CA . ILE A 1 284 ? -16.644 -8.797 33.870 1.00 91.75 284 ILE A CA 1
ATOM 2217 C C . ILE A 1 284 ? -15.549 -7.877 34.411 1.00 91.75 284 ILE A C 1
ATOM 2219 O O . ILE A 1 284 ? -15.236 -7.929 35.599 1.00 91.75 284 ILE A O 1
ATOM 2223 N N . ILE A 1 285 ? -14.950 -7.060 33.547 1.00 90.69 285 ILE A N 1
ATOM 2224 C CA . ILE A 1 285 ? -13.861 -6.144 33.922 1.00 90.69 285 ILE A CA 1
ATOM 2225 C C . ILE A 1 285 ? -14.417 -4.787 34.340 1.00 90.69 285 ILE A C 1
ATOM 2227 O O . ILE A 1 285 ? -13.910 -4.155 35.267 1.00 90.69 285 ILE A O 1
ATOM 2231 N N . ALA A 1 286 ? -15.462 -4.337 33.649 1.00 92.06 286 ALA A N 1
ATOM 2232 C CA . ALA A 1 286 ? -16.048 -3.022 33.835 1.00 92.06 286 ALA A CA 1
ATOM 2233 C C . ALA A 1 286 ? -17.525 -3.006 33.429 1.00 92.06 286 ALA A C 1
ATOM 2235 O O . ALA A 1 286 ? -17.969 -3.838 32.632 1.00 92.06 286 ALA A O 1
ATOM 2236 N N . ILE A 1 287 ? -18.262 -2.028 33.954 1.00 92.25 287 ILE A N 1
ATOM 2237 C CA . ILE A 1 287 ? -19.658 -1.758 33.600 1.00 92.25 287 ILE A CA 1
ATOM 2238 C C . ILE A 1 287 ? -19.770 -0.312 33.126 1.00 92.25 287 ILE A C 1
ATOM 2240 O O . ILE A 1 287 ? -19.468 0.613 33.876 1.00 92.25 287 ILE A O 1
ATOM 2244 N N . GLY A 1 288 ? -20.200 -0.116 31.883 1.00 92.06 288 GLY A N 1
ATOM 2245 C CA . GLY A 1 288 ? -20.506 1.190 31.310 1.00 92.06 288 GLY A CA 1
ATOM 2246 C C . GLY A 1 288 ? -21.966 1.568 31.547 1.00 92.06 288 GLY A C 1
ATOM 2247 O O . GLY A 1 288 ? -22.859 0.821 31.144 1.00 92.06 288 GLY A O 1
ATOM 2248 N N . ARG A 1 289 ? -22.211 2.729 32.160 1.00 91.81 289 ARG A N 1
ATOM 2249 C CA . ARG A 1 289 ? -23.553 3.272 32.422 1.00 91.81 289 ARG A CA 1
ATOM 2250 C C . ARG A 1 289 ? -23.544 4.782 32.196 1.00 91.81 289 ARG A C 1
ATOM 2252 O O . ARG A 1 289 ? -22.859 5.485 32.926 1.00 91.81 289 ARG A O 1
ATOM 2259 N N . ASN A 1 290 ? -24.338 5.280 31.244 1.00 83.00 290 ASN A N 1
ATOM 2260 C CA . ASN A 1 290 ? -24.426 6.713 30.904 1.00 83.00 290 ASN A CA 1
ATOM 2261 C C . ASN A 1 290 ? -23.047 7.372 30.684 1.00 83.00 290 ASN A C 1
ATOM 2263 O O . ASN A 1 290 ? -22.761 8.403 31.279 1.00 83.00 290 ASN A O 1
ATOM 2267 N N . ASP A 1 291 ? -22.192 6.740 29.875 1.00 77.94 291 ASP A N 1
ATOM 2268 C CA . ASP A 1 291 ? -20.802 7.142 29.586 1.00 77.94 291 ASP A CA 1
ATOM 2269 C C . ASP A 1 291 ? -19.797 7.066 30.756 1.00 77.94 291 ASP A C 1
ATOM 2271 O O . ASP A 1 291 ? -18.595 7.201 30.526 1.00 77.94 291 ASP A O 1
ATOM 2275 N N . ASP A 1 292 ? -20.233 6.720 31.972 1.00 82.69 292 ASP A N 1
ATOM 2276 C CA . ASP A 1 292 ? -19.331 6.398 33.080 1.00 82.69 292 ASP A CA 1
ATOM 2277 C C . ASP A 1 292 ? -18.913 4.926 33.058 1.00 82.69 292 ASP A C 1
ATOM 2279 O O . ASP A 1 292 ? -19.744 4.022 32.913 1.00 82.69 292 ASP A O 1
ATOM 2283 N N . ILE A 1 293 ? -17.623 4.671 33.294 1.00 88.88 293 ILE A N 1
ATOM 2284 C CA . ILE A 1 293 ? -17.091 3.326 33.523 1.00 88.88 293 ILE A CA 1
ATOM 2285 C C . ILE A 1 293 ? -16.983 3.075 35.026 1.00 88.88 293 ILE A C 1
ATOM 2287 O O . ILE A 1 293 ? -16.250 3.754 35.743 1.00 88.88 293 ILE A O 1
ATOM 2291 N N . LYS A 1 294 ? -17.702 2.059 35.499 1.00 89.94 294 LYS A N 1
ATOM 2292 C CA . LYS A 1 294 ? -17.728 1.635 36.898 1.00 89.94 294 LYS A CA 1
ATOM 2293 C C . LYS A 1 294 ? -17.008 0.309 37.076 1.00 89.94 294 LYS A C 1
ATOM 2295 O O . LYS A 1 294 ? -17.071 -0.579 36.223 1.00 89.94 294 LYS A O 1
ATOM 2300 N N . ARG A 1 295 ? -16.350 0.168 38.227 1.00 91.25 295 ARG A N 1
ATOM 2301 C CA . ARG A 1 295 ? -15.797 -1.112 38.669 1.00 91.25 295 ARG A CA 1
ATOM 2302 C C . ARG A 1 295 ? -16.954 -2.054 39.038 1.00 91.25 295 ARG A C 1
ATOM 2304 O O . ARG A 1 295 ? -17.871 -1.604 39.725 1.00 91.25 295 ARG A O 1
ATOM 2311 N N . PRO A 1 296 ? -16.923 -3.324 38.607 1.00 89.69 296 PRO A N 1
ATOM 2312 C CA . PRO A 1 296 ? -17.942 -4.292 38.977 1.00 89.69 296 PRO A CA 1
ATOM 2313 C C . PRO A 1 296 ? -17.852 -4.594 40.475 1.00 89.69 296 PRO A C 1
ATOM 2315 O O . PRO A 1 296 ? -16.781 -4.926 40.989 1.00 89.69 296 PRO A O 1
ATOM 2318 N N . ASP A 1 297 ? -18.987 -4.472 41.153 1.00 91.31 297 ASP A N 1
ATOM 2319 C CA . ASP A 1 297 ? -19.184 -4.846 42.551 1.00 91.31 297 ASP A CA 1
ATOM 2320 C C . ASP A 1 297 ? -20.175 -6.023 42.584 1.00 91.31 297 ASP A C 1
ATOM 2322 O O . ASP A 1 297 ? -21.205 -5.935 41.910 1.00 91.31 297 ASP A O 1
ATOM 2326 N N . PRO A 1 298 ? -19.889 -7.129 43.301 1.00 90.19 298 PRO A N 1
ATOM 2327 C CA . PRO A 1 298 ? -20.783 -8.284 43.372 1.00 90.19 298 PRO A CA 1
ATOM 2328 C C . PRO A 1 298 ? -22.240 -7.934 43.693 1.00 90.19 298 PRO A C 1
ATOM 2330 O O . PRO A 1 298 ? -23.140 -8.577 43.157 1.00 90.19 298 PRO A O 1
ATOM 2333 N N . ASP A 1 299 ? -22.464 -6.912 44.517 1.00 93.19 299 ASP A N 1
ATOM 2334 C CA . ASP A 1 299 ? -23.790 -6.536 45.008 1.00 93.19 299 ASP A CA 1
ATOM 2335 C C . ASP A 1 299 ? -24.409 -5.390 44.178 1.00 93.19 299 ASP A C 1
ATOM 2337 O O . ASP A 1 299 ? -25.501 -4.907 44.472 1.00 93.19 299 ASP A O 1
ATOM 2341 N N . MET A 1 300 ? -23.736 -4.953 43.106 1.00 91.31 300 MET A N 1
ATOM 2342 C CA . MET A 1 300 ? -24.275 -3.965 42.173 1.00 91.31 300 MET A CA 1
ATOM 2343 C C . MET A 1 300 ? -25.386 -4.570 41.318 1.00 91.31 300 MET A C 1
ATOM 2345 O O . MET A 1 300 ? -25.167 -5.534 40.584 1.00 91.31 300 MET A O 1
ATOM 2349 N N . GLU A 1 301 ? -26.547 -3.919 41.335 1.00 94.12 301 GLU A N 1
ATOM 2350 C CA . GLU A 1 301 ? -27.645 -4.211 40.417 1.00 94.12 301 GLU A CA 1
ATOM 2351 C C . GLU A 1 301 ? -27.342 -3.720 38.998 1.00 94.12 301 GLU A C 1
ATOM 2353 O O . GLU A 1 301 ? -26.980 -2.551 38.758 1.00 94.12 301 GLU A O 1
ATOM 2358 N N . LEU A 1 302 ? -27.541 -4.629 38.048 1.00 92.62 302 LEU A N 1
ATOM 2359 C CA . LEU A 1 302 ? -27.472 -4.364 36.622 1.00 92.62 302 LEU A CA 1
ATOM 2360 C C . LEU A 1 302 ? -28.734 -3.634 36.169 1.00 92.62 302 LEU A C 1
ATOM 2362 O O . LEU A 1 302 ? -29.853 -4.013 36.507 1.00 92.62 302 LEU A O 1
ATOM 2366 N N . LYS A 1 303 ? -28.567 -2.577 35.380 1.00 92.50 303 LYS A N 1
ATOM 2367 C CA . LYS A 1 303 ? -29.677 -1.839 34.777 1.00 92.50 303 LYS A CA 1
ATOM 2368 C C . LYS A 1 303 ? -29.801 -2.204 33.309 1.00 92.50 303 LYS A C 1
ATOM 2370 O O . LYS A 1 303 ? -28.814 -2.527 32.651 1.00 92.50 303 LYS A O 1
ATOM 2375 N N . LYS A 1 304 ? -31.022 -2.093 32.788 1.00 90.69 304 LYS A N 1
ATOM 2376 C CA . LYS A 1 304 ? -31.275 -2.187 31.350 1.00 90.69 304 LYS A CA 1
ATOM 2377 C C . LYS A 1 304 ? -30.325 -1.246 30.601 1.00 90.69 304 LYS A C 1
ATOM 2379 O O . LYS A 1 304 ? -30.113 -0.115 31.036 1.00 90.69 304 LYS A O 1
ATOM 2384 N N . ASP A 1 305 ? -29.769 -1.734 29.495 1.00 89.12 305 ASP A N 1
ATOM 2385 C CA . ASP A 1 305 ? -28.807 -1.035 28.636 1.00 89.12 305 ASP A CA 1
ATOM 2386 C C . ASP A 1 305 ? -27.400 -0.809 29.221 1.00 89.12 305 ASP A C 1
ATOM 2388 O O . ASP A 1 305 ? -26.542 -0.278 28.501 1.00 89.12 305 ASP A O 1
ATOM 2392 N N . ASP A 1 306 ? -27.115 -1.271 30.447 1.00 92.81 306 ASP A N 1
ATOM 2393 C CA . ASP A 1 306 ? -25.743 -1.321 30.958 1.00 92.81 306 ASP A CA 1
ATOM 2394 C C . ASP A 1 306 ? -24.847 -2.115 30.000 1.00 92.81 306 ASP A C 1
ATOM 2396 O O . ASP A 1 306 ? -25.253 -3.099 29.374 1.00 92.81 306 ASP A O 1
ATOM 2400 N N . GLN A 1 307 ? -23.599 -1.674 29.888 1.00 92.31 307 GLN A N 1
ATOM 2401 C CA . GLN A 1 307 ? -22.620 -2.250 28.980 1.00 92.31 307 GLN A CA 1
ATOM 2402 C C . GLN A 1 307 ? -21.572 -3.023 29.772 1.00 92.31 307 GLN A C 1
ATOM 2404 O O . GLN A 1 307 ? -20.718 -2.427 30.423 1.00 92.31 307 GLN A O 1
ATOM 2409 N N . LEU A 1 308 ? -21.623 -4.349 29.710 1.00 92.50 308 LEU A N 1
ATOM 2410 C CA . LEU A 1 308 ? -20.655 -5.225 30.356 1.00 92.50 308 LEU A CA 1
ATOM 2411 C C . LEU A 1 308 ? -19.442 -5.409 29.445 1.00 92.50 308 LEU A C 1
ATOM 2413 O O . LEU A 1 308 ? -19.577 -5.852 28.304 1.00 92.50 308 LEU A O 1
ATOM 2417 N N . PHE A 1 309 ? -18.258 -5.085 29.958 1.00 91.44 309 PHE A N 1
ATOM 2418 C CA . PHE A 1 309 ? -16.990 -5.350 29.284 1.00 91.44 309 PHE A CA 1
ATOM 2419 C C . PHE A 1 309 ? -16.459 -6.707 29.745 1.00 91.44 309 PHE A C 1
ATOM 2421 O O . PHE A 1 309 ? -16.089 -6.874 30.912 1.00 91.44 309 PHE A O 1
ATOM 2428 N N . LEU A 1 310 ? -16.469 -7.676 28.831 1.00 91.25 310 LEU A N 1
ATOM 2429 C CA . LEU A 1 310 ? -16.177 -9.082 29.084 1.00 91.25 310 LEU A CA 1
ATOM 2430 C C . LEU A 1 310 ? -14.784 -9.463 28.577 1.00 91.25 310 LEU A C 1
ATOM 2432 O O . LEU A 1 310 ? -14.333 -8.960 27.548 1.00 91.25 310 LEU A O 1
ATOM 2436 N N . MET A 1 311 ? -14.138 -10.395 29.279 1.00 88.75 311 MET A N 1
ATOM 2437 C CA . MET A 1 311 ? -12.865 -10.994 28.875 1.00 88.75 311 MET A CA 1
ATOM 2438 C C . MET A 1 311 ? -12.840 -12.495 29.171 1.00 88.75 311 MET A C 1
ATOM 2440 O O . MET A 1 311 ? -13.247 -12.937 30.250 1.00 88.75 311 MET A O 1
ATOM 2444 N N . GLY A 1 312 ? -12.336 -13.268 28.211 1.00 86.62 312 GLY A N 1
ATOM 2445 C CA . GLY A 1 312 ? -12.158 -14.722 28.279 1.00 86.62 312 GLY A CA 1
ATOM 2446 C C . GLY A 1 312 ? -11.655 -15.263 26.939 1.00 86.62 312 GLY A C 1
ATOM 2447 O O . GLY A 1 312 ? -11.224 -14.493 26.092 1.00 86.62 312 GLY A O 1
ATOM 2448 N N . SER A 1 313 ? -11.711 -16.568 26.701 1.00 83.81 313 SER A N 1
ATOM 2449 C CA . SER A 1 313 ? -11.563 -17.120 25.346 1.00 83.81 313 SER A CA 1
ATOM 2450 C C . SER A 1 313 ? -12.813 -16.849 24.495 1.00 83.81 313 SER A C 1
ATOM 2452 O O . SER A 1 313 ? -13.903 -16.659 25.033 1.00 83.81 313 SER A O 1
ATOM 2454 N N . GLU A 1 314 ? -12.685 -16.875 23.164 1.00 81.00 314 GLU A N 1
ATOM 2455 C CA . GLU A 1 314 ? -13.796 -16.638 22.218 1.00 81.00 314 GLU A CA 1
ATOM 2456 C C . GLU A 1 314 ? -15.042 -17.480 22.564 1.00 81.00 314 GLU A C 1
ATOM 2458 O O . GLU A 1 314 ? -16.135 -16.949 22.741 1.00 81.00 314 GLU A O 1
ATOM 2463 N N . LYS A 1 315 ? -14.857 -18.783 22.822 1.00 84.12 315 LYS A N 1
ATOM 2464 C CA . LYS A 1 315 ? -15.946 -19.703 23.205 1.00 84.12 315 LYS A CA 1
ATOM 2465 C C . LYS A 1 315 ? -16.598 -19.376 24.551 1.00 84.12 315 LYS A C 1
ATOM 2467 O O . LYS A 1 315 ? -17.763 -19.710 24.762 1.00 84.12 315 LYS A O 1
ATOM 2472 N N . GLU A 1 316 ? -15.845 -18.831 25.502 1.00 90.50 316 GLU A N 1
ATOM 2473 C CA . GLU A 1 316 ? -16.365 -18.461 26.825 1.00 90.50 316 GLU A CA 1
ATOM 2474 C C . GLU A 1 316 ? -17.197 -17.183 26.725 1.00 90.50 316 GLU A C 1
ATOM 2476 O O . GLU A 1 316 ? -18.303 -17.123 27.262 1.00 90.50 316 GLU A O 1
ATOM 2481 N N . VAL A 1 317 ? -16.698 -16.193 25.982 1.00 88.31 317 VAL A N 1
ATOM 2482 C CA . VAL A 1 317 ? -17.390 -14.919 25.771 1.00 88.31 317 VAL A CA 1
ATOM 2483 C C . VAL A 1 317 ? -18.669 -15.109 24.949 1.00 88.31 317 VAL A C 1
ATOM 2485 O O . VAL A 1 317 ? -19.715 -14.609 25.359 1.00 88.31 317 VAL A O 1
ATOM 2488 N N . GLU A 1 318 ? -18.653 -15.925 23.889 1.00 87.69 318 GLU A N 1
ATOM 2489 C CA . GLU A 1 318 ? -19.873 -16.270 23.138 1.00 87.69 318 GLU A CA 1
ATOM 2490 C C . GLU A 1 318 ? -20.944 -16.909 24.037 1.00 87.69 318 GLU A C 1
ATOM 2492 O O . GLU A 1 318 ? -22.131 -16.587 23.949 1.00 87.69 318 GLU A O 1
ATOM 2497 N N . LYS A 1 319 ? -20.551 -17.809 24.949 1.00 89.69 319 LYS A N 1
ATOM 2498 C CA . LYS A 1 319 ? -21.482 -18.392 25.931 1.00 89.69 319 LYS A CA 1
ATOM 2499 C C . LYS A 1 319 ? -22.052 -17.334 26.867 1.00 89.69 319 LYS A C 1
ATOM 2501 O O . LYS A 1 319 ? -23.248 -17.375 27.149 1.00 89.69 319 LYS A O 1
ATOM 2506 N N . ALA A 1 320 ? -21.220 -16.411 27.345 1.00 90.56 320 ALA A N 1
ATOM 2507 C CA . ALA A 1 320 ? -21.659 -15.323 28.212 1.00 90.56 320 ALA A CA 1
ATOM 2508 C C . ALA A 1 320 ? -22.686 -14.433 27.509 1.00 90.56 320 ALA A C 1
ATOM 2510 O O . ALA A 1 320 ? -23.723 -14.123 28.086 1.00 90.56 320 ALA A O 1
ATOM 2511 N N . ILE A 1 321 ? -22.456 -14.099 26.241 1.00 89.50 321 ILE A N 1
ATOM 2512 C CA . ILE A 1 321 ? -23.392 -13.297 25.447 1.00 89.50 321 ILE A CA 1
ATOM 2513 C C . ILE A 1 321 ? -24.702 -14.027 25.215 1.00 89.50 321 ILE A C 1
ATOM 2515 O O . ILE A 1 321 ? -25.755 -13.423 25.357 1.00 89.50 321 ILE A O 1
ATOM 2519 N N . ASN A 1 322 ? -24.666 -15.331 24.948 1.00 88.00 322 ASN A N 1
ATOM 2520 C CA . ASN A 1 322 ? -25.888 -16.123 24.815 1.00 88.00 322 ASN A CA 1
ATOM 2521 C C . ASN A 1 322 ? -26.721 -16.167 26.107 1.00 88.00 322 ASN A C 1
ATOM 2523 O O . ASN A 1 322 ? -27.938 -16.301 26.032 1.00 88.00 322 ASN A O 1
ATOM 2527 N N . ILE A 1 323 ? -26.090 -16.073 27.283 1.00 85.81 323 ILE A N 1
ATOM 2528 C CA . ILE A 1 323 ? -26.806 -15.926 28.559 1.00 85.81 323 ILE A CA 1
ATOM 2529 C C . ILE A 1 323 ? -27.381 -14.516 28.681 1.00 85.81 323 ILE A C 1
ATOM 2531 O O . ILE A 1 323 ? -28.509 -14.379 29.124 1.00 85.81 323 ILE A O 1
ATOM 2535 N N . LEU A 1 324 ? -26.625 -13.495 28.270 1.00 84.81 324 LEU A N 1
ATOM 2536 C CA . LEU A 1 324 ? -27.031 -12.088 28.345 1.00 84.81 324 LEU A CA 1
ATOM 2537 C C . LEU A 1 324 ? -28.088 -11.682 27.299 1.00 84.81 324 LEU A C 1
ATOM 2539 O O . LEU A 1 324 ? -28.716 -10.637 27.443 1.00 84.81 324 LEU A O 1
ATOM 2543 N N . ALA A 1 325 ? -28.252 -12.479 26.242 1.00 77.06 325 ALA A N 1
ATOM 2544 C CA . ALA A 1 325 ? -29.170 -12.238 25.130 1.00 77.06 325 ALA A CA 1
ATOM 2545 C C . ALA A 1 325 ? -30.506 -12.996 25.235 1.00 77.06 325 ALA A C 1
ATOM 2547 O O . ALA A 1 325 ? -31.379 -12.761 24.399 1.00 77.06 325 ALA A O 1
ATOM 2548 N N . LYS A 1 326 ? -30.647 -13.911 26.203 1.00 61.03 326 LYS A N 1
ATOM 2549 C CA . LYS A 1 326 ? -31.936 -14.502 26.589 1.00 61.03 326 LYS A CA 1
ATOM 2550 C C . LYS A 1 326 ? -32.641 -13.518 27.496 1.00 61.03 326 LYS A C 1
ATOM 2552 O O . LYS A 1 326 ? -33.621 -12.911 27.023 1.00 61.03 326 LYS A O 1
#

Mean predicted aligned error: 13.36 Å

Radius of gyration: 33.5 Å; Cα contacts (8 Å, |Δi|>4): 480; chains: 1; bounding box: 82×37×92 Å

=== Feature glossary ===
A reading guide for the features in this record.

Start from the sequence.

  · This is the polypeptide sequence — one letter per residue, N-terminus first. Length 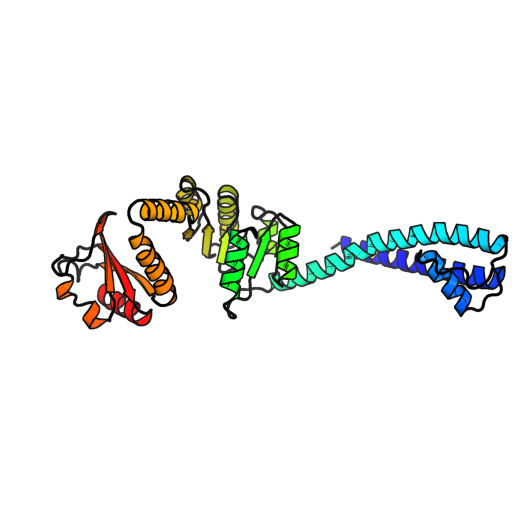ranges from a few dozen residues for small domains to over a thousand for large multi-domain proteins.

Fold it, and you get atomic coordinates and the backbone conformation that goes with them.

  · Structure coordinates are given as an mmCIF _atom_site loop: one row per atom with element, residue name, chain id, sequence number, and x/y/z position in Å. Only the four main-chain atoms per residue are included here; side chains are omitted to keep the record compact.

  · Backbone dihedral angles. Every residue except chain termini has a φ (preceding-C → N → Cα → C) and a ψ (N → Cα → C → next-N). They are reported in degrees following the IUPAC sign convention. Secondary structure is essentially a statement about which (φ, ψ) basin each residue occupies.

  · The SS8 string is DSSP's per-residue secondary-structure call. α-helix (H) means an i→i+4 H-bond ladder; β-strand (E) means the residue participates in a β-sheet; 3₁₀ (G) and π (I) are tighter and wider helices; T/S are turns/bends; '-' is loop.

  · SS3 is a coarse helix/strand/coil call (letters a/b/c) made by the P-SEA algorithm from inter-Cα distances and dihedrals. It is less detailed than DSSP but needs only Cα positions.

Summarize the fold with a handful of shape descriptors and a per-residue structural alphabet.

  · Radius of gyration (Rg) is the root-mean-square distance of Cα atoms from their centroid — a single number for overall size and compactness. A globular domain of N residues has Rg ≈ 2.2·N^0.38 Å; an extended or disordered chain has a much larger Rg. The Cα contact count is the number of residue pairs whose Cα atoms are within 8 Å and are more than four positions apart in sequence — a standard proxy for tertiary packing density. The bounding box is the smallest axis-aligned box enclosing all Cα atoms.

  · The Foldseek 3Di string encodes local tertiary geometry as a 20-letter alphabet — one character per residue — derived from the relative positions of nearby Cα atoms. Unlike the amino-acid sequence, 3Di is a direct function of the 3D structure, so two proteins with the same fold have similar 3Di strings even at low sequence identity.

  · Solvent-accessible surface area (SASA) is the area in Å² traced out by the centre of a 1.4 Å probe sphere (a water molecule) rolled over the protein's van der Waals surface (Shrake–Rupley / Lee–Richards construction). Buried residues have near-zero SASA; fully exposed residues can exceed 200 Å². The total SASA scales roughly with the number of surface residues.

Ask how reliable the model is.

  · pLDDT (predicted Local Distance Difference Test) is AlphaFold's per-residue confidence score, ranging from 0 to 100. Values above 90 indicate high confidence (typically well-packed cores); 70–90 is confident; 50–70 low confidence; below 50 usually means the region is disordered or the prediction is unreliable there. AlphaFold stores pLDDT in the mmCIF B-factor column.

  · B-factor (Debye–Waller factor) reflects atomic displacement in the crystal lattice. It is an experimental observable (units Å²), not a prediction; low values mean the atom is pinned down, high values mean it moves or is heterogeneous across the crystal.

  · Predicted Aligned Error (PAE) is an AlphaFold confidence matrix: entry (i, j) is the expected error in the position of residue j, in ångströms, when the prediction is superimposed on the true structure at residue i. Low PAE within a block of residues means that block is internally rigid and well-predicted; high PAE between two blocks means their relative placement is uncertain even if each block individually is confident.

Place it in context: what it resembles, what it is annotated as, and how it looks.

  · Nearest PDB neighbors are the top structural matches found by Foldseek when searching this structure against the entire Protein Data Bank. Each hit reports a TM-score (0 to 1; >0.5 almost always implies the same fold) and an E-value. These are *structural* homologs — they may share no detectable sequence similarity.

  · Functional annotations link the protein to curated databases. InterPro entries identify conserved domains and families by matching the sequence against member-database signatures (Pfam, PROSITE, CDD, …). Gene Ontology (GO) terms describe molecular function, biological process, and cellular component in a controlled vocabulary. CATH places the structure in a hierarchical fold classification (Class/Architecture/Topology/Homologous-superfamily). The organism is the source species.

  · Three diagnostic plots accompany the record. The Cα contact map visualizes the tertiary structure as a 2D adjacency matrix (8 Å cutoff, sequence-local contacts suppressed). The Ramachandran plot shows the distribution of backbone (φ, ψ) torsions, with points in the α and β basins reflecting secondary structure content. The PAE plot shows AlphaFold's inter-residue confidence as a color matrix.

  · Six rendered views show the 3D structure from the faces of a cube — i.e. along ±x, ±y, ±z. Rendering representation is drawn randomly per protein from cartoon (secondary-structure ribbons), sticks (backbone bonds), or molecular surface; coloring is either N→C rainbow (blue at the N-terminus through red at the C-terminus) or one color per chain.